Protein AF-A0A2V7CTP3-F1 (afdb_monomer)

Structure (mmCIF, N/CA/C/O backbone):
data_AF-A0A2V7CTP3-F1
#
_entry.id   AF-A0A2V7CTP3-F1
#
loop_
_atom_site.group_PDB
_atom_site.id
_atom_site.type_symbol
_atom_site.label_atom_id
_atom_site.label_alt_id
_atom_site.label_comp_id
_atom_site.label_asym_id
_atom_site.label_entity_id
_atom_site.label_seq_id
_atom_site.pdbx_PDB_ins_code
_atom_site.Cartn_x
_atom_site.Cartn_y
_atom_site.Cartn_z
_atom_site.occupancy
_atom_site.B_iso_or_equiv
_atom_site.auth_seq_id
_atom_site.auth_comp_id
_atom_site.auth_asym_id
_atom_site.auth_atom_id
_atom_site.pdbx_PDB_model_num
ATOM 1 N N . LEU A 1 1 ? 23.539 -11.992 -5.692 1.00 86.12 1 LEU A N 1
ATOM 2 C CA . LEU A 1 1 ? 23.423 -12.249 -7.146 1.00 86.12 1 LEU A CA 1
ATOM 3 C C . LEU A 1 1 ? 22.014 -12.751 -7.435 1.00 86.12 1 LEU A C 1
ATOM 5 O O . LEU A 1 1 ? 21.470 -13.408 -6.548 1.00 86.12 1 LEU A O 1
ATOM 9 N N . PRO A 1 2 ? 21.404 -12.430 -8.588 1.00 92.06 2 PRO A N 1
ATOM 10 C CA . PRO A 1 2 ? 20.135 -13.043 -8.967 1.00 92.06 2 PRO A CA 1
ATOM 11 C C . PRO A 1 2 ? 20.309 -14.543 -9.223 1.00 92.06 2 PRO A C 1
ATOM 13 O O . PRO A 1 2 ? 21.414 -15.021 -9.484 1.00 92.06 2 PRO A O 1
ATOM 16 N N . THR A 1 3 ? 19.212 -15.287 -9.143 1.00 94.12 3 THR A N 1
ATOM 17 C CA . THR A 1 3 ? 19.185 -16.697 -9.536 1.00 94.12 3 THR A CA 1
ATOM 18 C C . THR A 1 3 ? 19.186 -16.835 -11.059 1.00 94.12 3 THR A C 1
ATOM 20 O O . THR A 1 3 ? 18.777 -15.922 -11.778 1.00 94.12 3 THR A O 1
ATOM 23 N N . GLN A 1 4 ? 19.580 -18.009 -11.560 1.00 93.50 4 GLN A N 1
ATOM 24 C CA . GLN A 1 4 ? 19.515 -18.320 -12.992 1.00 93.50 4 GLN A CA 1
ATOM 25 C C . GLN A 1 4 ? 18.093 -18.130 -13.546 1.00 93.50 4 GLN A C 1
ATOM 27 O O . GLN A 1 4 ? 17.911 -17.499 -14.578 1.00 93.50 4 GLN A O 1
ATOM 32 N N . GLN A 1 5 ? 17.072 -18.550 -12.791 1.00 93.75 5 GLN A N 1
ATOM 33 C CA . GLN A 1 5 ? 15.670 -18.348 -13.162 1.00 93.75 5 GLN A CA 1
ATOM 34 C C . GLN A 1 5 ? 15.293 -16.864 -13.291 1.00 93.75 5 GLN A C 1
ATOM 36 O O . GLN A 1 5 ? 14.502 -16.513 -14.158 1.00 93.75 5 GLN A O 1
ATOM 41 N N . GLN A 1 6 ? 15.834 -15.984 -12.441 1.00 92.69 6 GLN A N 1
ATOM 42 C CA . GLN A 1 6 ? 15.580 -14.545 -12.546 1.00 92.69 6 GLN A CA 1
ATOM 43 C C . GLN A 1 6 ? 16.230 -13.960 -13.802 1.00 92.69 6 GLN A C 1
ATOM 45 O O . GLN A 1 6 ? 15.591 -13.188 -14.506 1.00 92.69 6 GLN A O 1
ATOM 50 N N . VAL A 1 7 ? 17.459 -14.372 -14.116 1.00 93.38 7 VAL A N 1
ATOM 51 C CA . VAL A 1 7 ? 18.164 -13.984 -15.347 1.00 93.38 7 V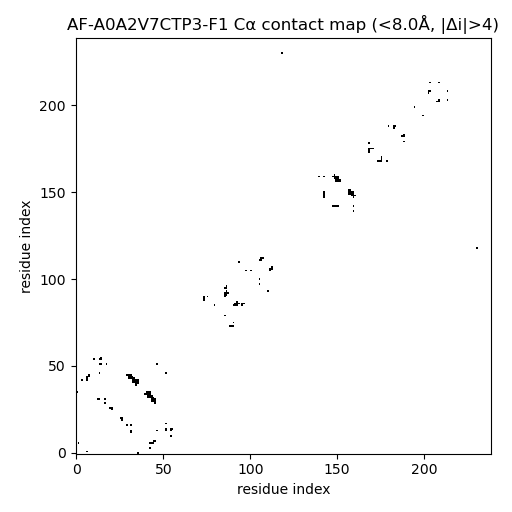AL A CA 1
ATOM 52 C C . VAL A 1 7 ? 17.439 -14.486 -16.601 1.00 93.38 7 VAL A C 1
ATOM 54 O O . VAL A 1 7 ? 17.277 -13.738 -17.566 1.00 93.38 7 VAL A O 1
ATOM 57 N N . ASP A 1 8 ? 16.928 -15.715 -16.559 1.00 91.81 8 ASP A N 1
ATOM 58 C CA . ASP A 1 8 ? 16.125 -16.327 -17.621 1.00 91.81 8 ASP A CA 1
ATOM 59 C C . ASP A 1 8 ? 14.689 -15.792 -17.680 1.00 91.81 8 ASP A C 1
ATOM 61 O O . ASP A 1 8 ? 13.977 -16.054 -18.641 1.00 91.81 8 ASP A O 1
ATOM 65 N N . ALA A 1 9 ? 14.237 -15.001 -16.711 1.00 91.38 9 ALA A N 1
ATOM 66 C CA . ALA A 1 9 ? 12.950 -14.303 -16.766 1.00 91.38 9 ALA A CA 1
ATOM 67 C C . ALA A 1 9 ? 13.105 -12.804 -17.079 1.00 91.38 9 ALA A C 1
ATOM 69 O O . ALA A 1 9 ? 12.132 -12.149 -17.452 1.00 91.38 9 ALA A O 1
ATOM 70 N N . ASP A 1 10 ? 14.313 -12.252 -16.941 1.00 93.94 10 ASP A N 1
ATOM 71 C CA . ASP A 1 10 ? 14.565 -10.826 -17.126 1.00 93.94 10 ASP A CA 1
ATOM 72 C C . ASP A 1 10 ? 14.410 -10.405 -18.596 1.00 93.94 10 ASP A C 1
ATOM 74 O O . ASP A 1 10 ? 14.897 -11.057 -19.523 1.00 93.94 10 ASP A O 1
ATOM 78 N N . ARG A 1 11 ? 13.714 -9.287 -18.813 1.00 94.25 11 ARG A N 1
ATOM 79 C CA . ARG A 1 11 ? 13.383 -8.781 -20.152 1.00 94.25 11 ARG A CA 1
ATOM 80 C C . ARG A 1 11 ? 14.503 -7.971 -20.806 1.00 94.25 11 ARG A C 1
ATOM 82 O O . ARG A 1 11 ? 14.445 -7.758 -22.012 1.00 94.25 11 ARG A O 1
ATOM 89 N N . GLN A 1 12 ? 15.479 -7.475 -20.047 1.00 95.19 12 GLN A N 1
ATOM 90 C CA . GLN A 1 12 ? 16.463 -6.500 -20.516 1.00 95.19 12 GLN A CA 1
ATOM 91 C C . GLN A 1 12 ? 17.299 -7.059 -21.668 1.00 95.19 12 GLN A C 1
ATOM 93 O O . GLN A 1 12 ? 17.247 -6.519 -22.769 1.00 95.19 12 GLN A O 1
ATOM 98 N N . LEU A 1 13 ? 18.027 -8.158 -21.449 1.00 96.31 13 LEU A N 1
ATOM 99 C CA . LEU A 1 13 ? 18.861 -8.757 -22.497 1.00 96.31 13 LEU A CA 1
ATOM 100 C C . LEU A 1 13 ? 18.040 -9.394 -23.628 1.00 96.31 13 LEU A C 1
ATOM 102 O O . LEU A 1 13 ? 18.453 -9.336 -24.784 1.00 96.31 13 LEU A O 1
ATOM 106 N N . ALA A 1 14 ? 16.840 -9.902 -23.335 1.00 95.56 14 ALA A N 1
ATOM 107 C CA . ALA A 1 14 ? 15.927 -10.398 -24.365 1.00 95.56 14 ALA A CA 1
ATOM 108 C C . ALA A 1 14 ? 15.504 -9.289 -25.351 1.00 95.56 14 ALA A C 1
ATOM 110 O O . ALA A 1 14 ? 15.431 -9.526 -26.555 1.00 95.56 14 ALA A O 1
ATOM 111 N N . LEU A 1 15 ? 15.285 -8.057 -24.871 1.00 96.50 15 LEU A N 1
ATOM 112 C CA . LEU A 1 15 ? 15.011 -6.902 -25.735 1.00 96.50 15 LEU A CA 1
ATOM 113 C C . LEU A 1 15 ? 16.192 -6.566 -26.657 1.00 96.50 15 LEU A C 1
ATOM 115 O O . LEU A 1 15 ? 15.973 -6.235 -27.824 1.00 96.50 15 LEU A O 1
ATOM 119 N N . TYR A 1 16 ? 17.430 -6.690 -26.170 1.00 95.94 16 TYR A N 1
ATOM 120 C CA . TYR A 1 16 ? 18.615 -6.525 -27.016 1.00 95.94 16 TYR A CA 1
ATOM 121 C C . TYR A 1 16 ? 18.689 -7.603 -28.099 1.00 95.94 16 TYR A C 1
ATOM 123 O O . TYR A 1 16 ? 18.926 -7.265 -29.255 1.00 95.94 16 TYR A O 1
ATOM 131 N N . GLU A 1 17 ? 18.427 -8.873 -27.771 1.00 96.38 17 GLU A N 1
ATOM 132 C CA . GLU A 1 17 ? 18.392 -9.946 -28.774 1.00 96.38 17 GLU A CA 1
ATOM 133 C C . GLU A 1 17 ? 17.335 -9.697 -29.858 1.00 96.38 17 GLU A C 1
ATOM 135 O O . GLU A 1 17 ? 17.625 -9.884 -31.041 1.00 96.38 17 GLU A O 1
ATOM 140 N N . ILE A 1 18 ? 16.142 -9.208 -29.491 1.00 95.38 18 ILE A N 1
ATOM 141 C CA . ILE A 1 18 ? 15.118 -8.795 -30.468 1.00 95.38 18 ILE A CA 1
ATOM 142 C C . ILE A 1 18 ? 15.684 -7.730 -31.419 1.00 95.38 18 ILE A C 1
ATOM 144 O O . ILE A 1 18 ? 15.514 -7.837 -32.634 1.00 95.38 18 ILE A O 1
ATOM 148 N N . GLY A 1 19 ? 16.384 -6.725 -30.884 1.00 95.50 19 GLY A N 1
ATOM 149 C CA . GLY A 1 19 ? 17.039 -5.685 -31.681 1.00 95.50 19 GLY A CA 1
ATOM 150 C C . GLY A 1 19 ? 18.138 -6.229 -32.601 1.00 95.50 19 GLY A C 1
ATOM 151 O O . GLY A 1 19 ? 18.176 -5.877 -33.778 1.00 95.50 19 GLY A O 1
ATOM 152 N N . VAL A 1 20 ? 18.989 -7.129 -32.098 1.00 95.44 20 VAL A N 1
ATOM 153 C CA . VAL A 1 20 ? 20.068 -7.773 -32.869 1.00 95.44 20 VAL A CA 1
ATOM 154 C C . VAL A 1 20 ? 19.496 -8.583 -34.027 1.00 95.44 20 VAL A C 1
ATOM 156 O O . VAL A 1 20 ? 19.925 -8.408 -35.163 1.00 95.44 20 VAL A O 1
ATOM 159 N N . ARG A 1 21 ? 18.488 -9.422 -33.776 1.00 94.50 21 ARG 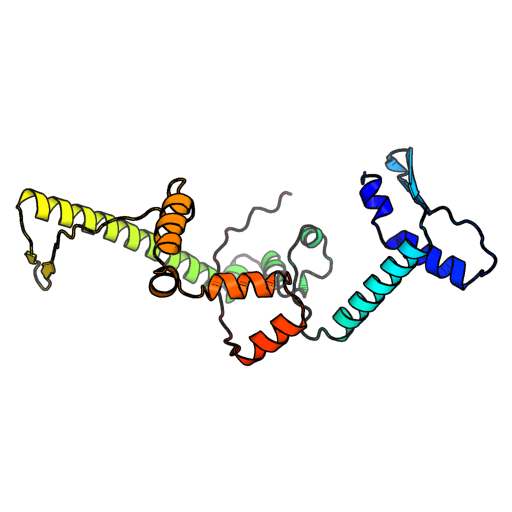A N 1
ATOM 160 C CA . ARG A 1 21 ? 17.840 -10.225 -34.825 1.00 94.50 21 ARG A CA 1
ATOM 161 C C . ARG A 1 21 ? 17.104 -9.364 -35.854 1.00 94.50 21 ARG A C 1
ATOM 163 O O . ARG A 1 21 ? 17.011 -9.755 -37.012 1.00 94.50 21 ARG A O 1
ATOM 170 N N . HIS A 1 22 ? 16.599 -8.194 -35.455 1.00 94.12 22 HIS A N 1
ATOM 171 C CA . HIS A 1 22 ? 15.997 -7.239 -36.386 1.00 94.12 22 HIS A CA 1
ATOM 172 C C . HIS A 1 22 ? 17.040 -6.555 -37.282 1.00 94.12 22 HIS A C 1
ATOM 174 O O . HIS A 1 22 ? 16.811 -6.406 -38.480 1.00 94.12 22 HIS A O 1
ATOM 180 N N . ALA A 1 23 ? 18.182 -6.155 -36.716 1.00 96.44 23 ALA A N 1
ATOM 181 C CA . ALA A 1 23 ? 19.260 -5.496 -37.451 1.00 96.44 23 ALA A CA 1
ATOM 182 C C . ALA A 1 23 ? 20.073 -6.466 -38.332 1.00 96.44 23 ALA A C 1
ATOM 184 O O . ALA A 1 23 ? 20.536 -6.075 -39.402 1.00 96.44 23 ALA A O 1
ATOM 185 N N . TRP A 1 24 ? 20.215 -7.727 -37.910 1.00 95.44 24 TRP A N 1
ATOM 186 C CA . TRP A 1 24 ? 20.942 -8.779 -38.626 1.00 95.44 24 TRP A CA 1
ATOM 187 C C . TRP A 1 24 ? 20.085 -10.050 -38.752 1.00 95.44 24 TRP A C 1
ATOM 189 O O . TRP A 1 24 ? 20.216 -10.963 -37.933 1.00 95.44 24 TRP A O 1
ATOM 199 N N . PRO A 1 25 ? 19.229 -10.147 -39.788 1.00 91.06 25 PRO A N 1
ATOM 200 C CA . PRO A 1 25 ? 18.300 -11.270 -39.964 1.00 91.06 25 PRO A CA 1
ATOM 201 C C . PRO A 1 25 ? 18.970 -12.644 -40.100 1.00 91.06 25 PRO A C 1
ATOM 203 O O . PRO A 1 25 ? 18.364 -13.659 -39.767 1.00 91.06 25 PRO A O 1
ATOM 206 N N . ASP A 1 26 ? 20.226 -12.678 -40.553 1.00 93.19 26 ASP A N 1
ATOM 207 C CA . ASP A 1 26 ? 20.993 -13.914 -40.751 1.00 93.19 26 ASP A CA 1
ATOM 208 C C . ASP A 1 26 ? 21.623 -14.463 -39.456 1.00 93.19 26 ASP A C 1
ATOM 210 O O . ASP A 1 26 ? 22.291 -15.503 -39.478 1.00 93.19 26 ASP A O 1
ATOM 214 N N . VAL A 1 27 ? 21.441 -13.784 -38.314 1.00 92.69 27 VAL A N 1
ATOM 215 C CA . VAL A 1 27 ? 21.993 -14.233 -37.031 1.00 92.69 27 VAL A CA 1
ATOM 216 C C . VAL A 1 27 ? 21.306 -15.522 -36.571 1.00 92.69 27 VAL A C 1
ATOM 218 O O . VAL A 1 27 ? 20.092 -15.593 -36.371 1.00 92.69 27 VAL A O 1
ATOM 221 N N . ARG A 1 28 ? 22.104 -16.578 -36.397 1.00 86.31 28 ARG A N 1
ATOM 222 C CA . ARG A 1 28 ? 21.596 -17.901 -36.006 1.00 86.31 28 ARG A CA 1
ATOM 223 C C . ARG A 1 28 ? 21.471 -18.023 -34.495 1.00 86.31 28 ARG A C 1
ATOM 225 O O . ARG A 1 28 ? 20.408 -18.375 -33.986 1.00 86.31 28 ARG A O 1
ATOM 232 N N . GLU A 1 29 ? 22.533 -17.665 -33.787 1.00 88.94 29 GLU A N 1
ATOM 233 C CA . GLU A 1 29 ? 22.635 -17.804 -32.339 1.00 88.94 29 GLU A CA 1
ATOM 234 C C . GLU A 1 29 ? 23.015 -16.473 -31.696 1.00 88.94 29 GLU A C 1
ATOM 236 O O . GLU A 1 29 ? 23.855 -15.736 -32.211 1.00 88.94 29 GLU A O 1
ATOM 241 N N . VAL A 1 30 ? 22.382 -16.183 -30.562 1.00 93.50 30 VAL A N 1
ATOM 242 C CA . VAL A 1 30 ? 22.685 -15.041 -29.702 1.00 93.50 30 VAL A CA 1
ATOM 243 C C . VAL A 1 30 ? 22.803 -15.583 -28.282 1.00 93.50 30 VAL A C 1
ATOM 245 O O . VAL A 1 30 ? 21.931 -16.319 -27.819 1.00 93.50 30 VAL A O 1
ATOM 248 N N . GLU A 1 31 ? 23.898 -15.256 -27.603 1.00 94.81 31 GLU A N 1
ATOM 249 C CA . GLU A 1 31 ? 24.125 -15.623 -26.206 1.00 94.81 31 GLU A CA 1
ATOM 250 C C . GLU A 1 31 ? 23.997 -14.368 -25.338 1.00 94.81 31 GLU A C 1
ATOM 252 O O . GLU A 1 31 ? 24.651 -13.356 -25.594 1.00 94.81 31 GLU A O 1
ATOM 257 N N . LEU A 1 32 ? 23.131 -14.423 -24.325 1.00 96.44 32 LEU A N 1
ATOM 258 C CA . LEU A 1 32 ? 22.908 -13.317 -23.400 1.00 96.44 32 LEU A CA 1
ATOM 259 C C . LEU A 1 32 ? 23.763 -13.537 -22.158 1.00 96.44 32 LEU A C 1
ATOM 261 O O . LEU A 1 32 ? 23.544 -14.505 -21.431 1.00 96.44 32 LEU A O 1
ATOM 265 N N . VAL A 1 33 ? 24.724 -12.651 -21.903 1.00 96.38 33 VAL A N 1
ATOM 266 C CA . VAL A 1 33 ? 25.682 -12.818 -20.803 1.00 96.38 33 VAL A CA 1
ATOM 267 C C . VAL A 1 33 ? 25.614 -11.632 -19.849 1.00 96.38 33 VAL A C 1
ATOM 269 O O . VAL A 1 33 ? 25.794 -10.481 -20.242 1.00 96.38 33 VAL A O 1
ATOM 272 N N . TRP A 1 34 ? 25.371 -11.925 -18.575 1.00 96.44 34 TRP A N 1
ATOM 273 C CA . TRP A 1 34 ? 25.474 -10.979 -17.472 1.00 96.44 34 TRP A CA 1
ATOM 274 C C . TRP A 1 34 ? 26.817 -11.169 -16.773 1.00 96.44 34 TRP A C 1
ATOM 276 O O . TRP A 1 34 ? 27.053 -12.213 -16.165 1.00 96.44 34 TRP A O 1
ATOM 286 N N . HIS A 1 35 ? 27.677 -10.153 -16.821 1.00 95.75 35 HIS A N 1
ATOM 287 C CA . HIS A 1 35 ? 28.965 -10.163 -16.125 1.00 95.75 35 HIS A CA 1
ATOM 288 C C . HIS A 1 35 ? 28.852 -9.440 -14.775 1.00 95.75 35 HIS A C 1
ATOM 290 O O . HIS A 1 35 ? 28.754 -8.212 -14.717 1.00 95.75 35 HIS A O 1
ATOM 296 N N . TYR A 1 36 ? 28.903 -10.189 -13.673 1.00 95.50 36 TYR A N 1
ATOM 297 C CA . TYR A 1 36 ? 28.950 -9.651 -12.312 1.00 95.50 36 TYR A CA 1
ATOM 298 C C . TYR A 1 36 ? 30.400 -9.506 -11.846 1.00 95.50 36 TYR A C 1
ATOM 300 O O . TYR A 1 36 ? 30.886 -10.298 -11.041 1.00 95.50 36 TYR A O 1
ATOM 308 N N . LEU A 1 37 ? 31.077 -8.464 -12.339 1.00 95.62 37 LEU A N 1
ATOM 309 C CA . LEU A 1 37 ? 32.522 -8.240 -12.160 1.00 95.62 37 LEU A CA 1
ATOM 310 C C . LEU A 1 37 ? 32.989 -8.292 -10.697 1.00 95.62 37 LEU A C 1
ATOM 312 O O . LEU A 1 37 ? 34.007 -8.902 -10.401 1.00 95.62 37 LEU A O 1
ATOM 316 N N . ALA A 1 38 ? 32.229 -7.699 -9.770 1.00 95.25 38 ALA A N 1
ATOM 317 C CA . ALA A 1 38 ? 32.575 -7.684 -8.343 1.00 95.25 38 ALA A CA 1
ATOM 318 C C . ALA A 1 38 ? 32.588 -9.082 -7.695 1.00 95.25 38 ALA A C 1
ATOM 320 O O . ALA A 1 38 ? 33.167 -9.262 -6.627 1.00 95.25 38 ALA A O 1
ATOM 321 N N . HIS A 1 39 ? 31.925 -10.051 -8.324 1.00 94.31 39 HIS A N 1
ATOM 322 C CA . HIS A 1 39 ? 31.836 -11.429 -7.858 1.00 94.31 39 HIS A CA 1
ATOM 323 C C . HIS A 1 39 ? 32.587 -12.409 -8.765 1.00 94.31 39 HIS A C 1
ATOM 325 O O . HIS A 1 39 ? 32.613 -13.588 -8.437 1.00 94.31 39 HIS A O 1
ATOM 331 N N . ASP A 1 40 ? 33.165 -11.935 -9.875 1.00 94.62 40 ASP A N 1
ATOM 332 C CA . ASP A 1 40 ? 33.789 -12.761 -10.916 1.00 94.62 40 ASP A CA 1
ATOM 333 C C . ASP A 1 40 ? 32.873 -13.904 -11.407 1.00 94.62 40 ASP A C 1
ATOM 335 O O . ASP A 1 40 ? 33.280 -15.053 -11.564 1.00 94.62 40 ASP A O 1
ATOM 339 N N . VAL A 1 41 ? 31.581 -13.595 -11.593 1.00 96.25 41 VAL A N 1
ATOM 340 C CA . VAL A 1 41 ? 30.556 -14.560 -12.029 1.00 96.25 41 VAL A CA 1
ATOM 341 C C . VAL A 1 41 ? 29.913 -14.111 -13.334 1.00 96.25 41 VAL A C 1
ATOM 343 O O . VAL A 1 41 ? 29.477 -12.966 -13.469 1.00 96.25 41 VAL A O 1
ATOM 346 N N . GLU A 1 42 ? 29.770 -15.056 -14.260 1.00 96.31 42 GLU A N 1
ATOM 347 C CA . GLU A 1 42 ? 28.948 -14.913 -15.459 1.00 96.31 42 GLU A CA 1
ATOM 348 C C . GLU A 1 42 ? 27.647 -15.698 -15.309 1.00 96.31 42 GLU A C 1
ATOM 350 O O . GLU A 1 42 ? 27.664 -16.878 -14.956 1.00 96.31 42 GLU A O 1
ATOM 355 N N . LEU A 1 43 ? 26.520 -15.061 -15.625 1.00 96.06 43 LEU A N 1
ATOM 356 C CA . LEU A 1 43 ? 25.240 -15.746 -15.794 1.00 96.06 43 LEU A CA 1
ATOM 357 C C . LEU A 1 43 ? 24.840 -15.670 -17.263 1.00 96.06 43 LEU A C 1
ATOM 359 O O . LEU A 1 43 ? 24.783 -14.587 -17.846 1.00 96.06 43 LEU A O 1
ATOM 363 N N . ARG A 1 44 ? 24.583 -16.829 -17.866 1.00 96.75 44 ARG A N 1
ATOM 364 C CA . ARG A 1 44 ? 24.292 -16.965 -19.296 1.00 96.75 44 ARG A CA 1
ATOM 365 C C . ARG A 1 44 ? 22.840 -17.359 -19.484 1.00 96.75 44 ARG A C 1
ATOM 367 O O . ARG A 1 44 ? 22.338 -18.206 -18.754 1.00 96.75 44 ARG A O 1
ATOM 374 N N . SER A 1 45 ? 22.182 -16.760 -20.464 1.00 94.38 45 SER A N 1
ATOM 375 C CA . SER A 1 45 ? 20.793 -17.031 -20.818 1.00 94.38 45 SER A CA 1
ATOM 376 C C . SER A 1 45 ? 20.665 -17.209 -22.327 1.00 94.38 45 SER A C 1
ATOM 378 O O . SER A 1 45 ? 21.397 -16.599 -23.111 1.00 94.38 45 SER A O 1
ATOM 380 N N . ARG A 1 46 ? 19.734 -18.067 -22.741 1.00 93.75 46 ARG A N 1
ATOM 381 C CA . ARG A 1 46 ? 19.379 -18.298 -24.146 1.00 93.75 46 ARG A CA 1
ATOM 382 C C . ARG A 1 46 ? 17.873 -18.196 -24.284 1.00 93.75 46 ARG A C 1
ATOM 384 O O . ARG A 1 46 ? 17.150 -18.671 -23.413 1.00 93.75 46 ARG A O 1
ATOM 391 N N . ARG A 1 47 ? 17.408 -17.593 -25.375 1.00 92.19 47 ARG A N 1
ATOM 392 C CA . ARG A 1 47 ? 15.983 -17.390 -25.635 1.00 92.19 47 ARG A CA 1
ATOM 393 C C . ARG A 1 47 ? 15.547 -18.186 -26.847 1.00 92.19 47 ARG A C 1
ATOM 395 O O . ARG A 1 47 ? 16.210 -18.180 -27.882 1.00 92.19 47 ARG A O 1
ATOM 402 N N . SER A 1 48 ? 14.420 -18.872 -26.710 1.00 92.81 48 SER A N 1
ATOM 403 C CA . SER A 1 48 ? 13.712 -19.413 -27.863 1.00 92.81 48 SER A CA 1
ATOM 404 C C . SER A 1 48 ? 12.978 -18.293 -28.605 1.00 92.81 48 SER A C 1
ATOM 406 O O . SER A 1 48 ? 12.745 -17.206 -28.071 1.00 92.81 48 SER A O 1
ATOM 408 N N . THR A 1 49 ? 12.568 -18.560 -29.844 1.00 91.06 49 THR A N 1
ATOM 409 C CA . THR A 1 49 ? 11.713 -17.640 -30.610 1.00 91.06 49 THR A CA 1
ATOM 410 C C . THR A 1 49 ? 10.408 -17.330 -29.882 1.00 91.06 49 THR A C 1
ATOM 412 O O . THR A 1 49 ? 9.935 -16.194 -29.933 1.00 91.06 49 THR A O 1
ATOM 415 N N . ASP A 1 50 ? 9.861 -18.316 -29.171 1.00 93.62 50 ASP A N 1
ATOM 416 C CA . ASP A 1 50 ? 8.621 -18.179 -28.413 1.00 93.62 50 ASP A CA 1
ATOM 417 C C . ASP A 1 50 ? 8.825 -17.289 -27.181 1.00 93.62 50 ASP A C 1
ATOM 419 O O . ASP A 1 50 ? 7.998 -16.411 -26.926 1.00 93.62 50 ASP A O 1
ATOM 423 N N . ASP A 1 51 ? 9.956 -17.418 -26.475 1.00 93.19 51 ASP A N 1
ATOM 424 C CA . ASP A 1 51 ? 10.300 -16.532 -25.352 1.00 93.19 51 ASP A CA 1
ATOM 425 C C . ASP A 1 51 ? 10.405 -15.074 -25.815 1.00 93.19 51 ASP A C 1
ATOM 427 O O . ASP A 1 51 ? 9.853 -14.167 -25.190 1.00 93.19 51 ASP A O 1
ATOM 431 N N . LEU A 1 52 ? 11.079 -14.834 -26.945 1.00 94.69 52 LEU A N 1
ATOM 432 C CA . LEU A 1 52 ? 11.215 -13.492 -27.515 1.00 94.69 52 LEU A CA 1
ATOM 433 C C . LEU A 1 52 ? 9.858 -12.926 -27.959 1.00 94.69 52 LEU A C 1
ATOM 435 O O . LEU A 1 52 ? 9.587 -11.739 -27.753 1.00 94.69 52 LEU A O 1
ATOM 439 N N . ALA A 1 53 ? 8.984 -13.761 -28.529 1.00 94.62 53 ALA A N 1
ATOM 440 C CA . ALA A 1 53 ? 7.628 -13.365 -28.896 1.00 94.62 53 ALA A CA 1
ATOM 441 C C . ALA A 1 53 ? 6.794 -12.984 -27.660 1.00 94.62 53 ALA A C 1
ATOM 443 O O . ALA A 1 53 ? 6.099 -11.964 -27.687 1.00 94.62 53 ALA A O 1
ATOM 444 N N . GLN A 1 54 ? 6.907 -13.741 -26.564 1.00 94.56 54 GLN A N 1
ATOM 445 C CA . GLN A 1 54 ? 6.244 -13.439 -25.293 1.00 94.56 54 GLN A CA 1
ATOM 446 C C . GLN A 1 54 ? 6.761 -12.140 -24.667 1.00 94.56 54 GLN A C 1
ATOM 448 O O . GLN A 1 54 ? 5.957 -11.290 -24.281 1.00 94.56 54 GLN A O 1
ATOM 453 N N . VAL A 1 55 ? 8.084 -11.938 -24.624 1.00 95.12 55 VAL A N 1
ATOM 454 C CA . VAL A 1 55 ? 8.690 -10.687 -24.136 1.00 95.12 55 VAL A CA 1
ATOM 455 C C . VAL A 1 55 ? 8.190 -9.501 -24.957 1.00 95.12 55 VAL A C 1
ATOM 457 O O . VAL A 1 55 ? 7.750 -8.501 -24.387 1.00 95.12 55 VAL A O 1
ATOM 460 N N . ARG A 1 56 ? 8.186 -9.616 -26.292 1.00 94.75 56 ARG A N 1
ATOM 461 C CA . ARG A 1 56 ? 7.680 -8.565 -27.186 1.00 94.75 56 ARG A CA 1
ATOM 462 C C . ARG A 1 56 ? 6.211 -8.251 -26.916 1.00 94.75 56 ARG A C 1
ATOM 464 O O . ARG A 1 56 ? 5.859 -7.080 -26.797 1.00 94.75 56 ARG A O 1
ATOM 471 N N . ALA A 1 57 ? 5.362 -9.273 -26.816 1.00 94.56 57 ALA A N 1
ATOM 472 C CA . ALA A 1 57 ? 3.939 -9.095 -26.538 1.00 94.56 57 ALA A CA 1
ATOM 473 C C . ALA A 1 57 ? 3.707 -8.416 -25.178 1.00 94.56 57 ALA A C 1
ATOM 475 O O . ALA A 1 57 ? 2.953 -7.447 -25.102 1.00 94.56 57 ALA A O 1
ATOM 476 N N . GLY A 1 58 ? 4.406 -8.860 -24.129 1.00 93.31 58 GLY A N 1
ATOM 477 C CA . GLY A 1 58 ? 4.309 -8.271 -22.793 1.00 93.31 58 GLY A CA 1
ATOM 478 C C . GLY A 1 58 ? 4.781 -6.816 -22.740 1.00 93.31 58 GLY A C 1
ATOM 479 O O . GLY A 1 58 ? 4.161 -5.988 -22.077 1.00 93.31 58 GLY A O 1
ATOM 480 N N . VAL A 1 59 ? 5.844 -6.473 -23.473 1.00 94.56 59 VAL A N 1
ATOM 481 C CA . VAL A 1 59 ? 6.335 -5.089 -23.565 1.00 94.56 59 VAL A CA 1
ATOM 482 C C . VAL A 1 59 ? 5.351 -4.199 -24.318 1.00 94.56 59 VAL A C 1
ATOM 484 O O . VAL A 1 59 ? 5.076 -3.100 -23.851 1.00 94.56 59 VAL A O 1
ATOM 487 N N . LEU A 1 60 ? 4.774 -4.663 -25.431 1.00 94.00 60 LEU A N 1
ATOM 488 C CA . LEU A 1 60 ? 3.753 -3.902 -26.159 1.00 94.00 60 LEU A CA 1
ATOM 489 C C . LEU A 1 60 ? 2.500 -3.664 -25.313 1.00 94.00 60 LEU A C 1
ATOM 491 O O . LEU A 1 60 ? 1.920 -2.584 -25.375 1.00 94.00 60 LEU A O 1
ATOM 495 N N . GLU A 1 61 ? 2.093 -4.641 -24.504 1.00 94.19 61 GLU A N 1
ATOM 496 C CA . GLU A 1 61 ? 0.973 -4.455 -23.584 1.00 94.19 61 GLU A CA 1
ATOM 497 C C . GLU A 1 61 ? 1.303 -3.433 -22.491 1.00 94.19 61 GLU A C 1
ATOM 499 O O . GLU A 1 61 ? 0.501 -2.543 -22.214 1.00 94.19 61 GLU A O 1
ATOM 504 N N . LEU A 1 62 ? 2.519 -3.478 -21.937 1.00 91.50 62 LEU A N 1
ATOM 505 C CA . LEU A 1 62 ? 2.978 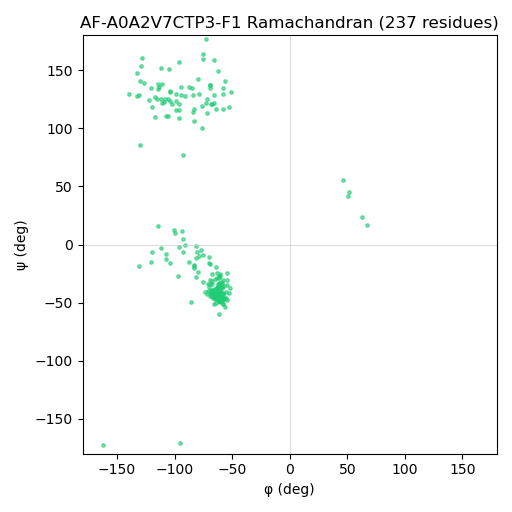-2.470 -20.983 1.00 91.50 62 LEU A CA 1
ATOM 506 C C . LEU A 1 62 ? 3.028 -1.065 -21.600 1.00 91.50 62 LEU A C 1
ATOM 508 O O . LEU A 1 62 ? 2.662 -0.104 -20.930 1.00 91.50 62 LEU A O 1
ATOM 512 N N . VAL A 1 63 ? 3.450 -0.933 -22.861 1.00 93.94 63 VAL A N 1
ATOM 513 C CA . VAL A 1 63 ? 3.444 0.354 -23.575 1.00 93.94 63 VAL A CA 1
ATOM 514 C C . VAL A 1 63 ? 2.030 0.919 -23.643 1.00 93.94 63 VAL A C 1
ATOM 516 O O . VAL A 1 63 ? 1.835 2.060 -23.241 1.00 93.94 63 VAL A O 1
ATOM 519 N N . LYS A 1 64 ? 1.031 0.118 -24.037 1.00 91.88 64 LYS A N 1
ATOM 520 C CA . LYS A 1 64 ? -0.370 0.575 -24.058 1.00 91.88 64 LYS A CA 1
ATOM 521 C C . LYS A 1 64 ? -0.841 1.039 -22.684 1.00 91.88 64 LYS A C 1
ATOM 523 O O . LYS A 1 64 ? -1.516 2.060 -22.587 1.00 91.88 64 LYS A O 1
ATOM 528 N N . VAL A 1 65 ? -0.484 0.304 -21.625 1.00 91.12 65 VAL A N 1
ATOM 529 C CA . VAL A 1 65 ? -0.804 0.704 -20.248 1.00 91.12 65 VAL A CA 1
ATOM 530 C C . VAL A 1 65 ? -0.210 2.080 -19.955 1.00 91.12 65 VAL A C 1
ATOM 532 O O . VAL A 1 65 ? -0.953 2.969 -19.555 1.00 91.12 65 VAL A O 1
ATOM 535 N N . VAL A 1 66 ? 1.085 2.276 -20.221 1.00 91.62 66 VAL A N 1
ATOM 536 C CA . VAL A 1 66 ? 1.788 3.548 -19.982 1.00 91.62 66 VAL A CA 1
ATOM 537 C C . VAL A 1 66 ? 1.206 4.695 -20.812 1.00 91.62 66 VAL A C 1
ATOM 539 O O . VAL A 1 66 ? 1.029 5.784 -20.282 1.00 91.62 66 VAL A O 1
ATOM 542 N N . GLU A 1 67 ? 0.878 4.469 -22.084 1.00 93.62 67 GLU A N 1
ATOM 543 C CA . GLU A 1 67 ? 0.276 5.486 -22.960 1.00 93.62 67 GLU A CA 1
ATOM 544 C C . GLU A 1 67 ? -1.148 5.865 -22.527 1.00 93.62 67 GLU A C 1
ATOM 546 O O . GLU A 1 67 ? -1.563 7.015 -22.676 1.00 93.62 67 GLU A O 1
ATOM 551 N N . SER A 1 68 ? -1.904 4.906 -21.984 1.00 93.12 68 SER A N 1
ATOM 552 C CA . SER A 1 68 ? -3.278 5.126 -21.519 1.00 93.12 68 SER A CA 1
ATOM 553 C C . SER A 1 68 ? -3.374 5.716 -20.110 1.00 93.12 68 SER A C 1
ATOM 555 O O . SER A 1 68 ? -4.416 6.270 -19.753 1.00 93.12 68 SER A O 1
ATOM 557 N N . ASP A 1 69 ? -2.320 5.597 -19.300 1.00 90.81 69 ASP A N 1
ATOM 558 C CA . ASP A 1 69 ? -2.324 6.079 -17.922 1.00 90.81 69 ASP A CA 1
ATOM 559 C C . ASP A 1 69 ? -2.172 7.606 -17.894 1.00 90.81 69 ASP A C 1
ATOM 561 O O . ASP A 1 69 ? -1.196 8.171 -18.379 1.00 90.81 69 ASP A O 1
ATOM 565 N N . GLN A 1 70 ? -3.173 8.284 -17.338 1.00 90.31 70 GLN A N 1
ATOM 566 C CA . GLN A 1 70 ? -3.181 9.737 -17.133 1.00 90.31 70 GLN A CA 1
ATOM 567 C C . GLN A 1 70 ? -3.002 10.105 -15.655 1.00 90.31 70 GLN A C 1
ATOM 569 O O . GLN A 1 70 ? -2.792 11.269 -15.323 1.00 90.31 70 GLN A O 1
ATOM 574 N N . GLU A 1 71 ? -3.127 9.127 -14.755 1.00 87.56 71 GLU A N 1
ATOM 575 C CA . GLU A 1 71 ? -3.097 9.341 -13.310 1.00 87.56 71 GLU A CA 1
ATOM 576 C C . GLU A 1 71 ? -1.705 9.071 -12.727 1.00 87.56 71 GLU A C 1
ATOM 578 O O . GLU A 1 71 ? -1.372 9.649 -11.693 1.00 87.56 71 GLU A O 1
ATOM 583 N N . PHE A 1 72 ? -0.907 8.204 -13.368 1.00 85.62 72 PHE A N 1
ATOM 584 C CA . PHE A 1 72 ? 0.446 7.818 -12.946 1.00 85.62 72 PHE A CA 1
ATOM 585 C C . PHE A 1 72 ? 0.509 7.503 -11.450 1.00 85.62 72 PHE A C 1
ATOM 587 O O . PHE A 1 72 ? 1.268 8.099 -10.675 1.00 85.62 72 PHE A O 1
ATOM 594 N N . ARG A 1 73 ? -0.351 6.573 -11.023 1.00 87.56 73 ARG A N 1
ATOM 595 C CA . ARG A 1 73 ? -0.518 6.250 -9.604 1.00 87.56 73 ARG A CA 1
ATOM 596 C C . ARG A 1 73 ? 0.804 5.810 -8.990 1.00 87.56 73 ARG A C 1
ATOM 598 O O . ARG A 1 73 ? 1.526 4.976 -9.532 1.00 87.56 73 ARG A O 1
ATOM 605 N N . THR A 1 74 ? 1.096 6.344 -7.811 1.00 90.81 74 THR A N 1
ATOM 606 C CA . THR A 1 74 ? 2.320 6.013 -7.090 1.00 90.81 74 THR A CA 1
ATOM 607 C C . THR A 1 74 ? 2.282 4.577 -6.573 1.00 90.81 74 THR A C 1
ATOM 609 O O . THR A 1 74 ? 1.288 4.114 -6.014 1.00 90.81 74 THR A O 1
ATOM 612 N N . ALA A 1 75 ? 3.406 3.878 -6.718 1.00 88.69 75 ALA A N 1
ATOM 613 C CA . ALA A 1 75 ? 3.639 2.574 -6.112 1.00 88.69 75 ALA A CA 1
ATOM 614 C C . ALA A 1 75 ? 4.806 2.693 -5.126 1.00 88.69 75 ALA A C 1
ATOM 616 O O . ALA A 1 75 ? 5.952 2.898 -5.525 1.00 88.69 75 ALA A O 1
ATOM 617 N N . VAL A 1 76 ? 4.510 2.603 -3.827 1.00 89.69 76 VAL A N 1
ATOM 618 C CA . VAL A 1 76 ? 5.538 2.637 -2.778 1.00 89.69 76 VAL A CA 1
ATOM 619 C C . VAL A 1 76 ? 6.209 1.267 -2.691 1.00 89.69 76 VAL A C 1
ATOM 621 O O . VAL A 1 76 ? 5.529 0.247 -2.598 1.00 89.69 76 VAL A O 1
ATOM 624 N N . GLY A 1 77 ? 7.540 1.239 -2.710 1.00 89.69 77 GLY A N 1
ATOM 625 C CA . GLY A 1 77 ? 8.325 0.008 -2.653 1.00 89.69 77 GLY A CA 1
ATOM 626 C C . GLY A 1 77 ? 9.776 0.258 -2.250 1.00 89.69 77 GLY A C 1
ATOM 627 O O . GLY A 1 77 ? 10.158 1.373 -1.902 1.00 89.69 77 GLY A O 1
ATOM 628 N N . THR A 1 78 ? 10.602 -0.785 -2.327 1.00 88.62 78 THR A N 1
ATOM 629 C CA . THR A 1 78 ? 12.009 -0.764 -1.880 1.00 88.62 78 THR A CA 1
ATOM 630 C C . THR A 1 78 ? 12.857 0.290 -2.594 1.00 88.62 78 THR A C 1
ATOM 632 O O . THR A 1 78 ? 13.706 0.926 -1.981 1.00 88.62 78 THR A O 1
ATOM 635 N N . HIS A 1 79 ? 12.574 0.547 -3.872 1.00 89.06 79 HIS A N 1
ATOM 636 C CA . HIS A 1 79 ? 13.291 1.536 -4.679 1.00 89.06 79 HIS A CA 1
ATOM 637 C C . HIS A 1 79 ? 13.012 2.991 -4.278 1.00 89.06 79 HIS A C 1
ATOM 639 O O . HIS A 1 79 ? 13.690 3.897 -4.760 1.00 89.06 79 HIS A O 1
ATOM 645 N N . CYS A 1 80 ? 12.019 3.251 -3.420 1.00 91.38 80 CYS A N 1
ATOM 646 C CA . CYS A 1 80 ? 11.712 4.615 -3.003 1.00 91.38 80 CYS A CA 1
ATOM 647 C C . CYS A 1 80 ? 12.885 5.275 -2.268 1.00 91.38 80 CYS A C 1
ATOM 649 O O . CYS A 1 80 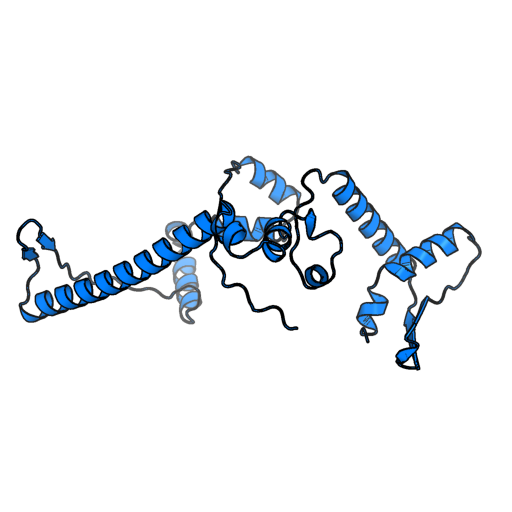? 13.071 6.474 -2.447 1.00 91.38 80 CYS A O 1
ATOM 651 N N . GLY A 1 81 ? 13.695 4.518 -1.513 1.00 86.88 81 GLY A N 1
ATOM 652 C CA . GLY A 1 81 ? 14.798 5.060 -0.706 1.00 86.88 81 GLY A CA 1
ATOM 653 C C . GLY A 1 81 ? 15.852 5.829 -1.512 1.00 86.88 81 GLY A C 1
ATOM 654 O O . GLY A 1 81 ? 16.373 6.832 -1.036 1.00 86.88 81 GLY A O 1
ATOM 655 N N . TRP A 1 82 ? 16.096 5.423 -2.759 1.00 90.88 82 TRP A N 1
ATOM 656 C CA . TRP A 1 82 ? 17.054 6.058 -3.674 1.00 90.88 82 TRP A CA 1
ATOM 657 C C . TRP A 1 82 ? 16.385 6.706 -4.894 1.00 90.88 82 TRP A C 1
ATOM 659 O O . TRP A 1 82 ? 17.043 6.992 -5.893 1.00 90.88 82 TRP A O 1
ATOM 669 N N . CYS A 1 83 ? 15.068 6.920 -4.855 1.00 92.44 83 CYS A N 1
ATOM 670 C CA . CYS A 1 83 ? 14.356 7.528 -5.972 1.00 92.44 83 CYS A CA 1
ATOM 671 C C . CYS A 1 83 ? 14.682 9.035 -6.068 1.00 92.44 83 CYS A C 1
ATOM 673 O O . CYS A 1 83 ? 14.374 9.781 -5.134 1.00 92.44 83 CYS A O 1
ATOM 675 N N . PRO A 1 84 ? 15.225 9.532 -7.199 1.00 93.00 84 PRO A N 1
ATOM 676 C CA . PRO A 1 84 ? 15.562 10.952 -7.347 1.00 93.00 84 PRO A CA 1
ATOM 677 C C . PRO A 1 84 ? 14.324 11.860 -7.444 1.00 93.00 84 PRO A C 1
ATOM 679 O O . PRO A 1 84 ? 14.416 13.063 -7.229 1.00 93.00 84 PRO A O 1
ATOM 682 N N . TYR A 1 85 ? 13.145 11.294 -7.718 1.00 93.00 85 TYR A N 1
ATOM 683 C CA . TYR A 1 85 ? 11.894 12.038 -7.895 1.00 93.00 85 TYR A CA 1
ATOM 684 C C . TYR A 1 85 ? 11.053 12.158 -6.612 1.00 93.00 85 TYR A C 1
ATOM 686 O O . TYR A 1 85 ? 9.899 12.583 -6.678 1.00 93.00 85 TYR A O 1
ATOM 694 N N . ARG A 1 86 ? 11.589 11.808 -5.428 1.00 92.88 86 ARG A N 1
ATOM 695 C CA . ARG A 1 86 ? 10.836 11.882 -4.155 1.00 92.88 86 ARG A CA 1
ATOM 696 C C . ARG A 1 86 ? 10.247 13.273 -3.884 1.00 92.88 86 ARG A C 1
ATOM 698 O O . ARG A 1 86 ? 9.141 13.350 -3.365 1.00 92.88 86 ARG A O 1
ATOM 705 N N . ALA A 1 87 ? 10.937 14.344 -4.284 1.00 92.44 87 ALA A N 1
ATOM 706 C CA . ALA A 1 87 ? 10.492 15.723 -4.066 1.00 92.44 87 ALA A CA 1
ATOM 707 C C . ALA A 1 87 ? 9.177 16.079 -4.790 1.00 92.44 87 ALA A C 1
ATOM 709 O O . ALA A 1 87 ? 8.421 16.910 -4.299 1.00 92.44 87 ALA A O 1
ATOM 710 N N . ILE A 1 88 ? 8.881 15.438 -5.926 1.00 92.94 88 ILE A N 1
ATOM 711 C CA . ILE A 1 88 ? 7.643 15.664 -6.698 1.00 92.94 88 ILE A CA 1
ATOM 712 C C . ILE A 1 88 ? 6.649 14.502 -6.586 1.00 92.94 88 ILE A C 1
ATOM 714 O O . ILE A 1 88 ? 5.522 14.598 -7.062 1.00 92.94 88 ILE A O 1
ATOM 718 N N . CYS A 1 89 ? 7.053 13.391 -5.972 1.00 92.69 89 CYS A N 1
ATOM 719 C CA . CYS A 1 89 ? 6.225 12.201 -5.845 1.00 92.69 89 CYS A CA 1
ATOM 720 C C . CYS A 1 89 ? 5.085 12.441 -4.840 1.00 92.69 89 CYS A C 1
ATOM 722 O O . CYS A 1 89 ? 5.380 12.717 -3.679 1.00 92.69 89 CYS A O 1
ATOM 724 N N . PRO A 1 90 ? 3.803 12.236 -5.205 1.00 93.12 90 PRO A N 1
ATOM 725 C CA . PRO A 1 90 ? 2.671 12.412 -4.287 1.00 93.12 90 PRO A CA 1
ATOM 726 C C . PRO A 1 90 ? 2.762 11.616 -2.976 1.00 93.12 90 PRO A C 1
ATOM 728 O O . PRO A 1 90 ? 2.156 11.998 -1.982 1.00 93.12 90 PRO A O 1
ATOM 731 N N . ALA A 1 91 ? 3.511 10.507 -2.963 1.00 92.69 91 ALA A N 1
ATOM 732 C CA . ALA A 1 91 ? 3.709 9.687 -1.768 1.00 92.69 91 ALA A CA 1
ATOM 733 C C . ALA A 1 91 ? 4.822 10.199 -0.832 1.00 92.69 91 ALA A C 1
ATOM 735 O O . ALA A 1 91 ? 4.874 9.776 0.319 1.00 92.69 91 ALA A O 1
ATOM 736 N N . TRP A 1 92 ? 5.721 11.066 -1.312 1.00 93.19 92 TRP A N 1
ATOM 737 C CA . TRP A 1 92 ? 6.945 11.452 -0.592 1.00 93.19 92 TRP A CA 1
ATOM 738 C C . TRP A 1 92 ? 7.191 12.960 -0.517 1.00 93.19 92 TRP A C 1
ATOM 740 O O . TRP A 1 92 ? 7.961 13.386 0.338 1.00 93.19 92 TRP A O 1
ATOM 750 N N . SER A 1 93 ? 6.565 13.767 -1.372 1.00 93.31 93 SER A N 1
ATOM 751 C CA . SER A 1 93 ? 6.889 15.186 -1.545 1.00 93.31 93 SER A CA 1
ATOM 752 C C . SER A 1 93 ? 6.762 15.993 -0.254 1.00 93.31 93 SER A C 1
ATOM 754 O O . SER A 1 93 ? 7.661 16.766 0.064 1.00 93.31 93 SER A O 1
ATOM 756 N N . HIS A 1 94 ? 5.704 15.769 0.535 1.00 94.62 94 HIS A N 1
ATOM 757 C CA . HIS A 1 94 ? 5.531 16.423 1.840 1.00 94.62 94 HIS A CA 1
ATOM 758 C C . HIS A 1 94 ? 6.586 15.981 2.863 1.00 94.62 94 HIS A C 1
ATOM 760 O O . HIS A 1 94 ? 7.141 16.827 3.559 1.00 94.62 94 HIS A O 1
ATOM 766 N N . LEU A 1 95 ? 6.936 14.690 2.900 1.00 92.50 95 LEU A N 1
ATOM 767 C CA . LEU A 1 95 ? 7.998 14.177 3.776 1.00 92.50 95 LEU A CA 1
ATOM 768 C C . LEU A 1 95 ? 9.345 14.833 3.439 1.00 92.50 95 LEU A C 1
ATOM 770 O O . LEU A 1 95 ? 10.009 15.365 4.317 1.00 92.50 95 LEU A O 1
ATOM 774 N N . VAL A 1 96 ? 9.706 14.887 2.154 1.00 91.50 96 VAL A N 1
ATOM 775 C CA . VAL A 1 96 ? 10.950 15.536 1.703 1.00 91.50 96 VAL A CA 1
ATOM 776 C C . VAL A 1 96 ? 10.949 17.035 2.005 1.00 91.50 96 VAL A C 1
ATOM 778 O O . VAL A 1 96 ? 11.958 17.574 2.453 1.00 91.50 96 VAL A O 1
ATOM 781 N N . ALA A 1 97 ? 9.829 17.722 1.763 1.00 91.12 97 ALA A N 1
ATOM 782 C CA . ALA A 1 97 ? 9.727 19.157 2.004 1.00 91.12 97 ALA A CA 1
ATOM 783 C C . ALA A 1 97 ? 9.873 19.499 3.493 1.00 91.12 97 ALA A C 1
ATOM 785 O O . ALA A 1 97 ? 10.501 20.500 3.832 1.00 91.12 97 ALA A O 1
ATOM 786 N N . THR A 1 98 ? 9.321 18.664 4.375 1.00 91.50 98 THR A N 1
ATOM 787 C CA . THR A 1 98 ? 9.339 18.890 5.824 1.00 91.50 98 THR A CA 1
ATOM 788 C C . THR A 1 98 ? 10.646 18.465 6.497 1.00 91.50 98 THR A C 1
ATOM 790 O O . THR A 1 98 ? 11.031 19.100 7.476 1.00 91.50 98 THR A O 1
ATOM 793 N N . GLU A 1 99 ? 11.380 17.484 5.952 1.00 88.50 99 GLU A N 1
ATOM 794 C CA . GLU A 1 99 ? 12.710 17.058 6.437 1.00 88.50 99 GLU A CA 1
ATOM 795 C C . GLU A 1 99 ? 13.722 18.220 6.521 1.00 88.50 99 GLU A C 1
ATOM 797 O O . GLU A 1 99 ? 14.613 18.211 7.370 1.00 88.50 99 GLU A O 1
ATOM 802 N N . GLN A 1 100 ? 13.590 19.228 5.654 1.00 82.12 100 GLN A N 1
ATOM 803 C CA . GLN A 1 100 ? 14.524 20.357 5.557 1.00 82.12 100 GLN A CA 1
ATOM 804 C C . GLN A 1 100 ? 14.077 21.599 6.346 1.00 82.12 100 GLN A C 1
ATOM 806 O O . GLN A 1 100 ? 14.785 22.608 6.362 1.00 82.12 100 GLN A O 1
ATOM 811 N N . LEU A 1 101 ? 12.905 21.563 6.990 1.00 89.81 101 LEU A N 1
ATOM 812 C CA . LEU A 1 101 ? 12.376 22.712 7.722 1.00 89.81 101 LEU A CA 1
ATOM 813 C C . LEU A 1 101 ? 13.030 22.858 9.098 1.00 89.81 101 LEU A C 1
ATOM 815 O O . LEU A 1 101 ? 13.257 21.892 9.824 1.00 89.81 101 LEU A O 1
ATOM 819 N N . ALA A 1 102 ? 13.264 24.107 9.505 1.00 91.81 102 ALA A N 1
ATOM 820 C CA . ALA A 1 102 ? 13.618 24.408 10.888 1.00 91.81 102 ALA A CA 1
ATOM 821 C C . ALA A 1 102 ? 12.469 23.997 11.837 1.00 91.81 102 ALA A C 1
ATOM 823 O O . ALA A 1 102 ? 11.306 24.132 11.450 1.00 91.81 102 ALA A O 1
ATOM 824 N N . PRO A 1 103 ? 12.745 23.596 13.097 1.00 90.50 103 PRO A N 1
ATOM 825 C CA . PRO A 1 103 ? 11.722 23.070 14.011 1.00 90.50 103 PRO A CA 1
ATOM 826 C C . PRO A 1 103 ? 10.483 23.960 14.179 1.00 90.50 103 PRO A C 1
ATOM 828 O O . PRO A 1 103 ? 9.364 23.463 14.244 1.00 90.50 103 PRO A O 1
ATOM 831 N N . GLN A 1 104 ? 10.671 25.283 14.196 1.00 89.31 104 GLN A N 1
ATOM 832 C CA . GLN A 1 104 ? 9.573 26.253 14.284 1.00 89.31 104 GLN A CA 1
ATOM 833 C C . GLN A 1 104 ? 8.670 26.201 13.044 1.00 89.31 104 GLN A C 1
ATOM 835 O O . GLN A 1 104 ? 7.455 26.108 13.163 1.00 89.31 104 GLN A O 1
ATOM 840 N N . ARG A 1 105 ? 9.271 26.184 11.848 1.00 89.44 105 ARG A N 1
ATOM 841 C CA . ARG A 1 105 ? 8.547 26.102 10.571 1.00 89.44 105 ARG A CA 1
ATOM 842 C C . ARG A 1 105 ? 7.881 24.746 10.368 1.00 89.44 105 ARG A C 1
ATOM 844 O O . ARG A 1 105 ? 6.805 24.691 9.792 1.00 89.44 105 ARG A O 1
ATOM 851 N N . PHE A 1 106 ? 8.500 23.675 10.859 1.00 92.56 106 PHE A N 1
ATOM 852 C CA . PHE A 1 106 ? 7.911 22.339 10.856 1.00 92.56 106 PHE A CA 1
ATOM 853 C C . PHE A 1 106 ? 6.629 22.290 11.700 1.00 92.56 106 PHE A C 1
ATOM 855 O O . PHE A 1 106 ? 5.612 21.787 11.239 1.00 92.56 106 PHE A O 1
ATOM 862 N N . ALA A 1 107 ? 6.644 22.868 12.906 1.00 89.81 107 ALA A N 1
ATOM 863 C CA . ALA A 1 107 ? 5.462 22.927 13.772 1.00 89.81 107 ALA A CA 1
ATOM 864 C C . ALA A 1 107 ? 4.335 23.825 13.213 1.00 89.81 107 ALA A C 1
ATOM 866 O O . ALA A 1 107 ? 3.159 23.639 13.533 1.00 89.81 107 ALA A O 1
ATOM 867 N N . GLU A 1 108 ? 4.683 24.806 12.378 1.00 92.94 108 GLU A N 1
ATOM 868 C CA . GLU A 1 108 ? 3.735 25.675 11.670 1.00 92.94 108 GLU A CA 1
ATOM 869 C C . GLU A 1 108 ? 3.151 25.036 10.395 1.00 92.94 108 GLU A C 1
ATOM 871 O O . GLU A 1 108 ? 2.183 25.566 9.848 1.00 92.94 108 GLU A O 1
ATOM 876 N N . ASP A 1 109 ? 3.700 23.915 9.911 1.00 95.56 109 ASP A N 1
ATOM 877 C CA . ASP A 1 109 ? 3.221 23.259 8.692 1.00 95.56 109 ASP A CA 1
ATOM 878 C C . ASP A 1 109 ? 1.794 22.715 8.871 1.00 95.56 109 ASP A C 1
ATOM 880 O O . ASP A 1 109 ? 1.486 21.971 9.806 1.00 95.56 109 ASP A O 1
ATOM 884 N N . ALA A 1 110 ? 0.906 23.060 7.935 1.00 94.06 110 ALA A N 1
ATOM 885 C CA . ALA A 1 110 ? -0.501 22.672 8.003 1.00 94.06 110 ALA A CA 1
ATOM 886 C C . ALA A 1 110 ? -0.693 21.146 7.955 1.00 94.06 110 ALA A C 1
ATOM 888 O O . ALA A 1 110 ? -1.588 20.615 8.614 1.00 94.06 110 ALA A O 1
ATOM 889 N N . GLY A 1 111 ? 0.142 20.431 7.194 1.00 92.75 111 GLY A N 1
ATOM 890 C CA . GLY A 1 111 ? 0.107 18.973 7.118 1.00 92.75 111 GLY A CA 1
ATOM 891 C C . GLY A 1 111 ? 0.504 18.331 8.444 1.00 92.75 111 GLY A C 1
ATOM 892 O O . GLY A 1 111 ? -0.211 17.454 8.932 1.00 92.75 111 GLY A O 1
ATOM 893 N N . VAL A 1 112 ? 1.583 18.819 9.062 1.00 93.75 112 VAL A N 1
ATOM 894 C CA . VAL A 1 112 ? 2.044 18.376 10.389 1.00 93.75 112 VAL A CA 1
ATOM 895 C C . VAL A 1 112 ? 0.948 18.577 11.438 1.00 93.75 112 VAL A C 1
ATOM 897 O O . VAL A 1 112 ? 0.549 17.617 12.095 1.00 93.75 112 VAL A O 1
ATOM 900 N N . GLN A 1 113 ? 0.360 19.774 11.526 1.00 95.50 113 GLN A N 1
ATOM 901 C CA . GLN A 1 113 ? -0.702 20.068 12.498 1.00 95.50 113 GLN A CA 1
ATOM 902 C C . GLN A 1 113 ? -1.945 19.183 12.322 1.00 95.50 113 GLN A C 1
ATOM 904 O O . GLN A 1 113 ? -2.560 18.759 13.306 1.00 95.50 113 GLN A O 1
ATOM 909 N N . LEU A 1 114 ? -2.332 18.887 11.076 1.00 95.56 114 LEU A N 1
ATOM 910 C CA . LEU A 1 114 ? -3.457 17.996 10.787 1.00 95.56 114 LEU A CA 1
ATOM 911 C C . LEU A 1 114 ? -3.169 16.559 11.229 1.00 95.56 114 LEU A C 1
ATOM 913 O O . LEU A 1 114 ? -4.040 15.926 11.833 1.00 95.56 114 LEU A O 1
ATOM 917 N N . VAL A 1 115 ? -1.965 16.052 10.948 1.00 94.56 115 VAL A N 1
ATOM 918 C CA . VAL A 1 115 ? -1.546 14.706 11.358 1.00 94.56 115 VAL A CA 1
ATOM 919 C C . VAL A 1 115 ? -1.475 14.607 12.878 1.00 94.56 115 VAL A C 1
ATOM 921 O O . VAL A 1 115 ? -2.041 13.666 13.434 1.00 94.56 115 VAL A O 1
ATOM 924 N N . ASP A 1 116 ? -0.878 15.587 13.555 1.00 94.31 116 ASP A N 1
ATOM 925 C CA . ASP A 1 116 ? -0.746 15.605 15.015 1.00 94.31 116 ASP A CA 1
ATOM 926 C C . ASP A 1 116 ? -2.108 15.670 15.706 1.00 94.31 116 ASP A C 1
ATOM 928 O O . ASP A 1 116 ? -2.399 14.879 16.609 1.00 94.31 116 ASP A O 1
ATOM 932 N N . ARG A 1 117 ? -3.002 16.546 15.230 1.00 95.75 117 ARG A N 1
ATOM 933 C CA . ARG A 1 117 ? -4.381 16.612 15.725 1.00 95.75 117 ARG A CA 1
ATOM 934 C C . ARG A 1 117 ? -5.104 15.282 15.523 1.00 95.75 117 ARG A C 1
ATOM 936 O O . ARG A 1 117 ? -5.776 14.806 16.438 1.00 95.75 117 ARG A O 1
ATOM 943 N N . TYR A 1 118 ? -4.987 14.679 14.340 1.00 94.69 118 TYR A N 1
ATOM 944 C CA . TYR A 1 118 ? -5.624 13.396 14.044 1.00 94.69 118 TYR A CA 1
ATOM 945 C C . TYR A 1 118 ? -5.063 12.266 14.916 1.00 94.69 118 TYR A C 1
ATOM 947 O O . TYR A 1 118 ? -5.830 11.461 15.448 1.00 94.69 118 TYR A O 1
ATOM 955 N N . ALA A 1 119 ? -3.745 12.226 15.117 1.00 94.19 119 ALA A N 1
ATOM 956 C CA . ALA A 1 119 ? -3.081 11.261 15.983 1.00 94.19 119 ALA A CA 1
ATOM 957 C C . ALA A 1 119 ? -3.526 11.410 17.445 1.00 94.19 119 ALA A C 1
ATOM 959 O O . ALA A 1 119 ? -3.867 10.408 18.077 1.00 94.19 119 ALA A O 1
ATOM 960 N N . GLY A 1 120 ? -3.605 12.645 17.952 1.00 95.06 120 GLY A N 1
ATOM 961 C CA . GLY A 1 120 ? -4.099 12.950 19.295 1.00 95.06 120 GLY A CA 1
ATOM 962 C C . GLY A 1 120 ? -5.546 12.504 19.501 1.00 95.06 120 GLY A C 1
ATOM 963 O O . GLY A 1 120 ? -5.835 11.759 20.435 1.00 95.06 120 GLY A O 1
ATOM 964 N N . LEU A 1 121 ? -6.448 12.857 18.579 1.00 95.94 121 LEU A N 1
ATOM 965 C CA . LEU A 1 121 ? -7.847 12.411 18.629 1.00 95.94 121 LEU A CA 1
ATOM 966 C C . LEU A 1 121 ? -7.977 10.885 18.544 1.00 95.94 121 LEU A C 1
ATOM 968 O O . LEU A 1 121 ? -8.843 10.301 19.190 1.00 95.94 121 LEU A O 1
ATOM 972 N N . LYS A 1 122 ? -7.115 10.213 17.770 1.00 94.31 122 LYS A N 1
ATOM 973 C CA . LYS A 1 122 ? -7.135 8.750 17.677 1.00 94.31 122 LYS A CA 1
ATOM 974 C C . LYS A 1 122 ? -6.635 8.079 18.956 1.00 94.31 122 LYS A C 1
A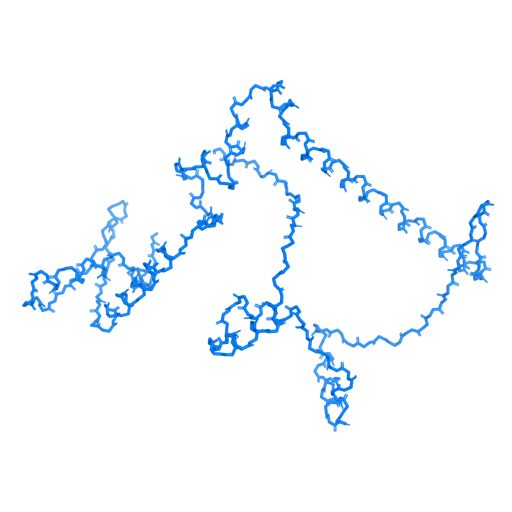TOM 976 O O . LYS A 1 122 ? -7.124 7.004 19.299 1.00 94.31 122 LYS A O 1
ATOM 981 N N . ALA A 1 123 ? -5.675 8.689 19.646 1.00 94.06 123 ALA A N 1
ATOM 982 C CA . ALA A 1 123 ? -5.226 8.235 20.957 1.00 94.06 123 ALA A CA 1
ATOM 983 C C . ALA A 1 123 ? -6.325 8.426 22.013 1.00 94.06 123 ALA A C 1
ATOM 985 O O . ALA A 1 123 ? -6.611 7.491 22.757 1.00 94.06 123 ALA A O 1
ATOM 986 N N . GLU A 1 124 ? -6.991 9.583 22.003 1.00 95.94 124 GLU A N 1
ATOM 987 C CA . GLU A 1 124 ? -8.138 9.873 22.866 1.00 95.94 124 GLU A CA 1
ATOM 988 C C . GLU A 1 124 ? -9.272 8.868 22.652 1.00 95.94 124 GLU A C 1
ATOM 990 O O . GLU A 1 124 ? -9.760 8.279 23.610 1.00 95.94 124 GLU A O 1
ATOM 995 N N . GLN A 1 125 ? -9.625 8.591 21.392 1.00 95.19 125 GLN A N 1
ATOM 996 C CA . GLN A 1 125 ? -10.627 7.583 21.051 1.00 95.19 125 GLN A CA 1
ATOM 997 C C . GLN A 1 125 ? -10.283 6.223 21.662 1.00 95.19 125 GLN A C 1
ATOM 999 O O . GLN A 1 125 ? -11.130 5.613 22.296 1.00 95.19 125 GLN A O 1
ATOM 1004 N N . ARG A 1 126 ? -9.034 5.759 21.525 1.00 94.06 126 ARG A N 1
ATOM 1005 C CA . ARG A 1 126 ? -8.614 4.474 22.108 1.00 94.06 126 ARG A CA 1
ATOM 1006 C C . ARG A 1 126 ? -8.717 4.460 23.631 1.00 94.06 126 ARG A C 1
ATOM 1008 O O . ARG A 1 126 ? -9.036 3.417 24.192 1.00 94.06 126 ARG A O 1
ATOM 1015 N N . ARG A 1 127 ? -8.414 5.583 24.290 1.00 96.25 127 ARG A N 1
ATOM 1016 C CA . ARG A 1 127 ? -8.551 5.708 25.743 1.00 96.25 127 ARG A CA 1
ATOM 1017 C C . ARG A 1 127 ? -10.019 5.625 26.153 1.00 96.25 127 ARG A C 1
ATOM 1019 O O . ARG A 1 127 ? -10.348 4.799 26.994 1.00 96.25 127 ARG A O 1
ATOM 1026 N N . ILE A 1 128 ? -10.881 6.419 25.520 1.00 96.62 128 ILE A N 1
ATOM 1027 C CA . ILE A 1 128 ? -12.326 6.421 25.780 1.00 96.62 128 ILE A CA 1
ATOM 1028 C C . ILE A 1 128 ? -12.924 5.038 25.512 1.00 96.62 128 ILE A C 1
ATOM 1030 O O . ILE A 1 128 ? -13.679 4.543 26.338 1.00 96.62 128 ILE A O 1
ATOM 1034 N N . ASP A 1 129 ? -12.558 4.386 24.407 1.00 94.94 129 ASP A N 1
ATOM 1035 C CA . ASP A 1 129 ? -13.032 3.036 24.084 1.00 94.94 129 ASP A CA 1
ATOM 1036 C C . ASP A 1 129 ? -12.633 2.037 25.190 1.00 94.94 129 ASP A C 1
ATOM 1038 O O . ASP A 1 129 ? -13.455 1.239 25.629 1.00 94.94 129 ASP A O 1
ATOM 1042 N N . ALA A 1 130 ? -11.400 2.107 25.707 1.00 94.94 130 ALA A N 1
ATOM 1043 C CA . ALA A 1 130 ? -10.952 1.245 26.804 1.00 94.94 130 ALA A CA 1
ATOM 1044 C C . ALA A 1 130 ? -11.666 1.539 28.140 1.00 94.94 130 ALA A C 1
ATOM 1046 O O . ALA A 1 130 ? -11.997 0.615 28.891 1.00 94.94 130 ALA A O 1
ATOM 1047 N N . GLU A 1 131 ? -11.916 2.814 28.442 1.00 96.44 131 GLU A N 1
ATOM 1048 C CA . GLU A 1 131 ? -12.691 3.231 29.616 1.00 96.44 131 GLU A CA 1
ATOM 1049 C C . GLU A 1 131 ? -14.149 2.761 29.517 1.00 96.44 131 GLU A C 1
ATOM 1051 O O . GLU A 1 131 ? -14.694 2.242 30.492 1.00 96.44 131 GL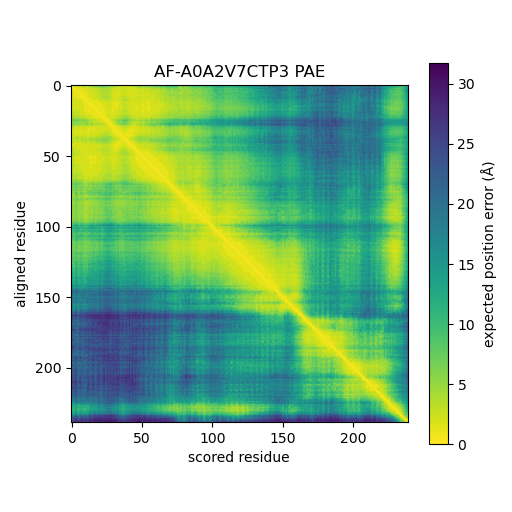U A O 1
ATOM 1056 N N . LEU A 1 132 ? -14.761 2.865 28.333 1.00 94.62 132 LEU A N 1
ATOM 1057 C CA . LEU A 1 132 ? -16.113 2.377 28.066 1.00 94.62 132 LEU A CA 1
ATOM 1058 C C . LEU A 1 132 ? -16.217 0.861 28.226 1.00 94.62 132 LEU A C 1
ATOM 1060 O O . LEU A 1 132 ? -17.167 0.398 28.849 1.00 94.62 132 LEU A O 1
ATOM 1064 N N . GLU A 1 133 ? -15.248 0.090 27.726 1.00 93.75 133 GLU A N 1
ATOM 1065 C CA . GLU A 1 133 ? -15.222 -1.368 27.917 1.00 93.75 133 GLU A CA 1
ATOM 1066 C C . GLU A 1 133 ? -15.099 -1.750 29.398 1.00 93.75 133 GLU A C 1
ATOM 1068 O O . GLU A 1 133 ? -15.780 -2.663 29.869 1.00 93.75 133 GLU A O 1
ATOM 1073 N N . THR A 1 134 ? -14.283 -1.016 30.159 1.00 94.81 134 THR A N 1
ATOM 1074 C CA . THR A 1 134 ? -14.151 -1.227 31.609 1.00 94.81 134 THR A CA 1
ATOM 1075 C C . THR A 1 134 ? -15.470 -0.930 32.324 1.00 94.81 134 THR A C 1
ATOM 1077 O O . THR A 1 134 ? -15.980 -1.777 33.057 1.00 94.81 134 THR A O 1
ATOM 1080 N N . ALA A 1 135 ? -16.074 0.232 32.053 1.00 93.38 135 ALA A N 1
ATOM 1081 C CA . ALA A 1 135 ? -17.354 0.628 32.636 1.00 93.38 135 ALA A CA 1
ATOM 1082 C C . ALA A 1 135 ? -18.491 -0.330 32.247 1.00 93.38 135 ALA A C 1
ATOM 1084 O O . ALA A 1 135 ? -19.328 -0.674 33.081 1.00 93.38 135 ALA A O 1
ATOM 1085 N N . HIS A 1 136 ? -18.508 -0.799 30.998 1.00 91.81 136 HIS A N 1
ATOM 1086 C CA . HIS A 1 136 ? -19.438 -1.819 30.532 1.00 91.81 136 HIS A CA 1
ATOM 1087 C C . HIS A 1 136 ? -19.260 -3.127 31.316 1.00 91.81 136 HIS A C 1
ATOM 1089 O O . HIS A 1 136 ? -20.239 -3.669 31.827 1.00 91.81 136 HIS A O 1
ATOM 1095 N N . GLY A 1 137 ? -18.024 -3.609 31.473 1.00 90.62 137 GLY A N 1
ATOM 1096 C CA . GLY A 1 137 ? -17.728 -4.814 32.250 1.00 90.62 137 GLY A CA 1
ATOM 1097 C C . GLY A 1 137 ? -18.128 -4.698 33.724 1.00 90.62 137 GLY A C 1
ATOM 1098 O O . GLY A 1 137 ? -18.673 -5.647 34.290 1.00 90.62 137 GLY A O 1
ATOM 1099 N N . ASP A 1 138 ? -17.910 -3.538 34.341 1.00 92.12 138 ASP A N 1
ATOM 1100 C CA . ASP A 1 138 ? -18.322 -3.278 35.722 1.00 92.12 138 ASP A CA 1
ATOM 1101 C C . ASP A 1 138 ? -19.850 -3.224 35.869 1.00 92.12 138 ASP A C 1
ATOM 1103 O O . ASP A 1 138 ? -20.388 -3.785 36.824 1.00 92.12 138 ASP A O 1
ATOM 1107 N N . LEU A 1 139 ? -20.561 -2.632 34.901 1.00 90.44 139 LEU A N 1
ATOM 1108 C CA . LEU A 1 139 ? -22.028 -2.629 34.862 1.00 90.44 139 LEU A CA 1
ATOM 1109 C C . LEU A 1 139 ? -22.609 -4.035 34.707 1.00 90.44 139 LEU A C 1
ATOM 1111 O O . LEU A 1 139 ? -23.569 -4.365 35.400 1.00 90.44 139 LEU A O 1
ATOM 1115 N N . VAL A 1 140 ? -22.034 -4.861 33.827 1.00 88.81 140 VAL A N 1
ATOM 1116 C CA . VAL A 1 140 ? -22.450 -6.262 33.662 1.00 88.81 140 VAL A CA 1
ATOM 1117 C C . VAL A 1 140 ? -22.235 -7.029 34.964 1.00 88.81 140 VAL A C 1
ATOM 1119 O O . VAL A 1 140 ? -23.162 -7.673 35.443 1.00 88.81 140 VAL A O 1
ATOM 1122 N N . ARG A 1 141 ? -21.060 -6.895 35.592 1.00 90.44 141 ARG A N 1
ATOM 1123 C CA . ARG A 1 141 ? -20.749 -7.573 36.860 1.00 90.44 141 ARG A CA 1
ATOM 1124 C C . ARG A 1 141 ? -21.705 -7.162 37.980 1.00 90.44 141 ARG A C 1
ATOM 1126 O O . ARG A 1 141 ? -22.185 -8.020 38.712 1.00 90.44 141 ARG A O 1
ATOM 1133 N N . PHE A 1 142 ? -21.990 -5.866 38.099 1.00 90.50 142 PHE A N 1
ATOM 1134 C CA . PHE A 1 142 ? -22.950 -5.343 39.071 1.00 90.50 142 PHE A CA 1
ATOM 1135 C C . PHE A 1 142 ? -24.364 -5.882 38.813 1.00 90.50 142 PHE A C 1
ATOM 1137 O O . PHE A 1 142 ? -25.025 -6.358 39.733 1.00 90.50 142 PHE A O 1
ATOM 1144 N N . ALA A 1 143 ? -24.814 -5.854 37.556 1.00 89.00 143 ALA A N 1
ATOM 1145 C CA . ALA A 1 143 ? -26.124 -6.364 37.172 1.00 89.00 143 ALA A CA 1
ATOM 1146 C C . ALA A 1 143 ? -26.264 -7.873 37.431 1.00 89.00 143 ALA A C 1
ATOM 1148 O O . ALA A 1 143 ? -27.309 -8.306 37.904 1.00 89.00 143 ALA A O 1
ATOM 1149 N N . GLU A 1 144 ? -25.221 -8.669 37.189 1.00 87.50 144 GLU A N 1
ATOM 1150 C CA . GLU A 1 144 ? -25.222 -10.112 37.461 1.00 87.50 144 GLU A CA 1
ATOM 1151 C C . GLU A 1 144 ? -25.240 -10.424 38.963 1.00 87.50 144 GLU A C 1
ATOM 1153 O O . GLU A 1 144 ? -26.018 -11.272 39.400 1.00 87.50 144 GLU A O 1
ATOM 1158 N N . GLN A 1 145 ? -24.426 -9.724 39.763 1.00 90.12 145 GLN A N 1
ATOM 1159 C CA . GLN A 1 145 ? -24.376 -9.904 41.221 1.00 90.12 145 GLN A CA 1
ATOM 1160 C C . GLN A 1 145 ? -25.727 -9.625 41.882 1.00 90.12 145 GLN A C 1
ATOM 1162 O O . GLN A 1 145 ? -26.173 -10.392 42.733 1.00 90.12 145 GLN A O 1
ATOM 1167 N N . GLU A 1 146 ? -26.391 -8.555 41.455 1.00 88.56 146 GLU A N 1
ATOM 1168 C CA . GLU A 1 146 ? -27.682 -8.129 41.997 1.00 88.56 146 GLU A CA 1
ATOM 1169 C C . GLU A 1 146 ? -28.875 -8.747 41.239 1.00 88.56 146 GLU A C 1
ATOM 1171 O O . GLU A 1 146 ? -30.030 -8.492 41.580 1.00 88.56 146 GLU A O 1
ATOM 1176 N N . SER A 1 147 ? -28.618 -9.564 40.206 1.00 84.50 147 SER A N 1
ATOM 1177 C CA . SER A 1 147 ? -29.638 -10.156 39.323 1.00 84.50 147 SER A CA 1
ATOM 1178 C C . SER A 1 147 ? -30.617 -9.117 38.740 1.00 84.50 147 SER A C 1
ATOM 1180 O O . SER A 1 147 ? -31.835 -9.306 38.742 1.00 84.50 147 SER A O 1
ATOM 1182 N N . LEU A 1 148 ? -30.084 -7.993 38.251 1.00 85.38 148 LEU A N 1
ATOM 1183 C CA . LEU A 1 148 ? -30.838 -6.845 37.744 1.00 85.38 148 LEU A CA 1
ATOM 1184 C C . LEU A 1 148 ? -30.840 -6.790 36.214 1.00 85.38 148 LEU A C 1
ATOM 1186 O O . LEU A 1 148 ? -29.798 -6.768 35.570 1.00 85.38 148 LEU A O 1
ATOM 1190 N N . GLU A 1 149 ? -32.019 -6.614 35.622 1.00 84.44 149 GLU A N 1
ATOM 1191 C CA . GLU A 1 149 ? -32.152 -6.375 34.175 1.00 84.44 149 GLU A CA 1
ATOM 1192 C C . GLU A 1 149 ? -32.059 -4.888 33.799 1.00 84.44 149 GLU A C 1
ATOM 1194 O O . GLU A 1 149 ? -31.907 -4.532 32.627 1.00 84.44 149 GLU A O 1
ATOM 1199 N N . ARG A 1 150 ? -32.191 -3.980 34.776 1.00 86.88 150 ARG A N 1
ATOM 1200 C CA . ARG A 1 150 ? -32.136 -2.529 34.560 1.00 86.88 150 ARG A CA 1
ATOM 1201 C C . ARG A 1 150 ? -31.364 -1.842 35.674 1.00 86.88 150 ARG A C 1
ATOM 1203 O O . ARG A 1 150 ? -31.705 -1.994 36.843 1.00 86.88 150 ARG A O 1
ATOM 1210 N N . VAL A 1 151 ? -30.398 -1.012 35.297 1.00 88.56 151 VAL A N 1
ATOM 1211 C CA . VAL A 1 151 ? -29.587 -0.216 36.226 1.00 88.56 151 VAL A CA 1
ATOM 1212 C C . VAL A 1 151 ? -29.798 1.261 35.913 1.00 88.56 151 VAL A C 1
ATOM 1214 O O . VAL A 1 151 ? -29.539 1.719 34.799 1.00 88.56 151 VAL A O 1
ATOM 1217 N N . ARG A 1 152 ? -30.328 2.014 36.881 1.00 92.50 152 ARG A N 1
ATOM 1218 C CA . ARG A 1 152 ? -30.622 3.446 36.743 1.00 92.50 152 ARG A CA 1
ATOM 1219 C C . ARG A 1 152 ? -29.456 4.285 37.267 1.00 92.50 152 ARG A C 1
ATOM 1221 O O . ARG A 1 152 ? -29.055 4.126 38.413 1.00 92.50 152 ARG A O 1
ATOM 1228 N N . GLY A 1 153 ? -28.991 5.224 36.451 1.00 89.56 153 GLY A N 1
ATOM 1229 C CA . GLY A 1 153 ? -28.177 6.362 36.874 1.00 89.56 153 GLY A CA 1
ATOM 1230 C C . GLY A 1 153 ? -29.028 7.613 37.125 1.00 89.56 153 GLY A C 1
ATOM 1231 O O . GLY A 1 153 ? -30.259 7.571 3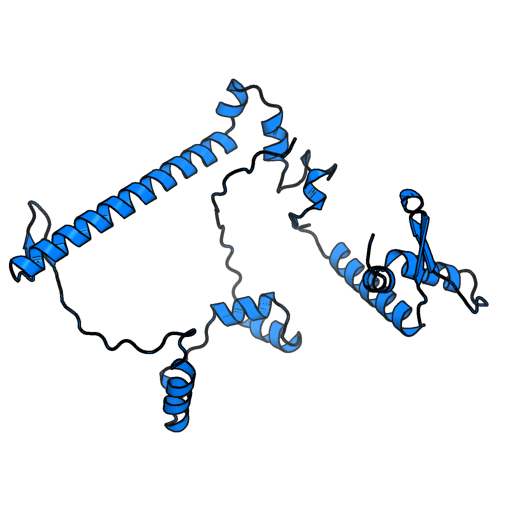7.106 1.00 89.56 153 GLY A O 1
ATOM 1232 N N . THR A 1 154 ? -28.374 8.756 37.329 1.00 89.50 154 THR A N 1
ATOM 1233 C CA . THR A 1 154 ? -29.055 10.034 37.607 1.00 89.50 154 THR A CA 1
ATOM 1234 C C . THR A 1 154 ? -30.021 10.432 36.486 1.00 89.50 154 THR A C 1
ATOM 1236 O O . THR A 1 154 ? -31.176 10.759 36.755 1.00 89.50 154 THR A O 1
ATOM 1239 N N . GLU A 1 155 ? -29.571 10.326 35.232 1.00 90.94 155 GLU A N 1
ATOM 1240 C CA . GLU A 1 155 ? -30.323 10.765 34.042 1.00 90.94 155 GLU A CA 1
ATOM 1241 C C . GLU A 1 155 ? -30.603 9.642 33.029 1.00 90.94 155 GLU A C 1
ATOM 1243 O O . GLU A 1 155 ? -31.464 9.787 32.166 1.00 90.94 155 GLU A O 1
ATOM 1248 N N . HIS A 1 156 ? -29.909 8.506 33.133 1.00 91.19 156 HIS A N 1
ATOM 1249 C CA . HIS A 1 156 ? -29.936 7.434 32.133 1.00 91.19 156 HIS A CA 1
ATOM 1250 C C . HIS A 1 156 ? -30.248 6.078 32.775 1.00 91.19 156 HIS A C 1
ATOM 1252 O O . HIS A 1 156 ? -30.081 5.896 33.981 1.00 91.19 156 HIS A O 1
ATOM 1258 N N . VAL A 1 157 ? -30.696 5.108 31.975 1.00 88.94 157 VAL A N 1
ATOM 1259 C CA . VAL A 1 157 ? -30.948 3.729 32.424 1.00 88.94 157 VAL A CA 1
ATOM 1260 C C . VAL A 1 157 ? -30.317 2.759 31.435 1.00 88.94 157 VAL A C 1
ATOM 1262 O O . VAL A 1 157 ? -30.596 2.832 30.240 1.00 88.94 157 VAL A O 1
ATOM 1265 N N . VAL A 1 158 ? -29.512 1.828 31.941 1.00 88.88 158 VAL A N 1
ATOM 1266 C CA . VAL A 1 158 ? -28.926 0.727 31.169 1.00 88.88 158 VAL A CA 1
ATOM 1267 C C . VAL A 1 158 ? -29.825 -0.499 31.304 1.00 88.88 158 VAL A C 1
ATOM 1269 O O . VAL A 1 158 ? -30.298 -0.803 32.398 1.00 88.88 158 VAL A O 1
ATOM 1272 N N . MET A 1 159 ? -30.084 -1.187 30.191 1.00 85.19 159 MET A N 1
ATOM 1273 C CA . MET A 1 159 ? -30.791 -2.472 30.174 1.00 85.19 159 MET A CA 1
ATOM 1274 C C . MET A 1 159 ? -29.791 -3.594 29.910 1.00 85.19 159 MET A C 1
ATOM 1276 O O . MET A 1 159 ? -29.103 -3.564 28.891 1.00 85.19 159 MET A O 1
ATOM 1280 N N . VAL A 1 160 ? -29.748 -4.587 30.793 1.00 83.12 160 VAL A N 1
ATOM 1281 C CA . VAL A 1 160 ? -28.898 -5.772 30.669 1.00 83.12 160 VAL A CA 1
ATOM 1282 C C . VAL A 1 160 ? -29.796 -6.941 30.286 1.00 83.12 160 VAL A C 1
ATOM 1284 O O . VAL A 1 160 ? -30.650 -7.365 31.059 1.00 83.12 160 VAL A O 1
ATOM 1287 N N . LYS A 1 161 ? -29.657 -7.421 29.047 1.00 77.81 161 LYS A N 1
ATOM 1288 C CA . LYS A 1 161 ? -30.402 -8.575 28.533 1.00 77.81 161 LYS A CA 1
ATOM 1289 C C . LYS A 1 161 ? -29.448 -9.737 28.325 1.00 77.81 161 LYS A C 1
ATOM 1291 O O . LYS A 1 161 ? -28.534 -9.640 27.511 1.00 77.81 161 LYS A O 1
ATOM 1296 N N . HIS A 1 162 ? -29.720 -10.853 28.985 1.00 70.00 162 HIS A N 1
ATOM 1297 C CA . HIS A 1 162 ? -29.035 -12.107 28.705 1.00 70.00 162 HIS A CA 1
ATOM 1298 C C . HIS A 1 162 ? -29.716 -12.781 27.512 1.00 70.00 162 HIS A C 1
ATOM 1300 O O . HIS A 1 162 ? -30.831 -13.289 27.620 1.00 70.00 162 HIS A O 1
ATOM 1306 N N . THR A 1 163 ? -29.070 -12.757 26.348 1.00 70.12 163 THR A N 1
ATOM 1307 C CA . THR A 1 163 ? -29.527 -13.488 25.164 1.00 70.12 163 THR A CA 1
ATOM 1308 C C . THR A 1 163 ? -28.690 -14.747 24.983 1.00 70.12 163 THR A C 1
ATOM 1310 O O . THR A 1 163 ? -27.473 -14.691 24.816 1.00 70.12 163 THR A O 1
ATOM 1313 N N . SER A 1 164 ? -29.339 -15.910 24.992 1.00 65.25 164 SER A N 1
ATOM 1314 C CA . SER A 1 164 ? -28.724 -17.146 24.518 1.00 65.25 164 SER A CA 1
ATOM 1315 C C . SER A 1 164 ? -28.889 -17.213 22.999 1.00 65.25 164 SER A C 1
ATOM 1317 O O . SER A 1 164 ? -29.997 -17.277 22.471 1.00 65.25 164 SER A O 1
ATOM 1319 N N . ALA A 1 165 ? -27.773 -17.149 22.277 1.00 71.31 165 ALA A N 1
ATOM 1320 C CA . ALA A 1 165 ? -27.748 -17.303 20.828 1.00 71.31 165 ALA A CA 1
ATOM 1321 C C . ALA A 1 165 ? -26.978 -18.572 20.460 1.00 71.31 165 ALA A C 1
ATOM 1323 O O . ALA A 1 165 ? -25.920 -18.859 21.024 1.00 71.31 165 ALA A O 1
ATOM 1324 N N . LEU A 1 166 ? -27.498 -19.324 19.491 1.00 76.38 166 LEU A N 1
ATOM 1325 C CA . LEU A 1 166 ? -26.774 -20.442 18.898 1.00 76.38 166 LEU A CA 1
ATOM 1326 C C . LEU A 1 166 ? -25.597 -19.892 18.088 1.00 76.38 166 LEU A C 1
ATOM 1328 O O . LEU A 1 166 ? -25.782 -19.104 17.159 1.00 76.38 166 LEU A O 1
ATOM 1332 N N . ARG A 1 167 ? -24.378 -20.307 18.441 1.00 78.50 167 ARG A N 1
ATOM 1333 C CA . ARG A 1 167 ? -23.164 -19.967 17.697 1.00 78.50 167 ARG A CA 1
ATOM 1334 C C . ARG A 1 167 ? -22.828 -21.106 16.741 1.00 78.50 167 ARG A C 1
ATOM 1336 O O . ARG A 1 167 ? -22.600 -22.229 17.177 1.00 78.50 167 ARG A O 1
ATOM 1343 N N . PHE A 1 168 ? -22.767 -20.799 15.450 1.00 84.44 168 PHE A N 1
ATOM 1344 C CA . PHE A 1 168 ? -22.347 -21.742 14.415 1.00 84.44 168 PHE A CA 1
ATOM 1345 C C . PHE A 1 168 ? -20.851 -21.582 14.078 1.00 84.44 168 PHE A C 1
ATOM 1347 O O . PHE A 1 168 ? -20.297 -20.499 14.296 1.00 84.44 168 PHE A O 1
ATOM 1354 N N . PRO A 1 169 ? -20.203 -22.624 13.522 1.00 84.75 169 PRO A N 1
ATOM 1355 C CA . PRO A 1 169 ? -18.814 -22.584 13.068 1.00 84.75 169 PRO A CA 1
ATOM 1356 C C . PRO A 1 169 ? -18.497 -21.408 12.131 1.00 84.75 169 PRO A C 1
ATOM 1358 O O . PRO A 1 169 ? -19.197 -21.139 11.142 1.00 84.75 169 PRO A O 1
ATOM 1361 N N . SER A 1 170 ? -17.404 -20.708 12.439 1.00 85.06 170 SER A N 1
ATOM 1362 C CA . SER A 1 170 ? -16.900 -19.590 11.632 1.00 85.06 170 SER A CA 1
ATOM 1363 C C . SER A 1 170 ? -16.260 -20.072 10.321 1.00 85.06 170 SER A C 1
ATOM 1365 O O . SER A 1 170 ? -16.173 -21.268 10.069 1.00 85.06 170 SER A O 1
ATOM 1367 N N . LYS A 1 171 ? -15.821 -19.155 9.453 1.00 75.81 171 LYS A N 1
ATOM 1368 C CA . LYS A 1 171 ? -15.192 -19.516 8.170 1.00 75.81 171 LYS A CA 1
ATOM 1369 C C . LYS A 1 171 ? -13.914 -20.354 8.337 1.00 75.81 171 LYS A C 1
ATOM 1371 O O . LYS A 1 171 ? -13.644 -21.195 7.488 1.00 75.81 171 LYS A O 1
ATOM 1376 N N . ASP A 1 172 ? -13.168 -20.114 9.411 1.00 77.25 172 ASP A N 1
ATOM 1377 C CA . ASP A 1 172 ? -11.862 -20.733 9.668 1.00 77.25 172 ASP A CA 1
ATOM 1378 C C . ASP A 1 172 ? -11.959 -21.921 10.645 1.00 77.25 172 ASP A C 1
ATOM 1380 O O . ASP A 1 172 ? -10.952 -22.427 11.126 1.00 77.25 172 ASP A O 1
ATOM 1384 N N . ASP A 1 173 ? -13.181 -22.349 10.963 1.00 84.00 173 ASP A N 1
ATOM 1385 C CA . ASP A 1 173 ? -13.457 -23.437 11.894 1.00 84.00 173 ASP A CA 1
ATOM 1386 C C . ASP A 1 173 ? -13.444 -24.792 11.167 1.00 84.00 173 ASP A C 1
ATOM 1388 O O . ASP A 1 173 ? -14.042 -24.940 10.098 1.00 84.00 173 ASP A O 1
ATOM 1392 N N . GLU A 1 174 ? -12.805 -25.805 11.750 1.00 84.88 174 GLU A N 1
ATOM 1393 C CA . GLU A 1 174 ? -12.730 -27.157 11.180 1.00 84.88 174 GLU A CA 1
ATOM 1394 C C . GLU A 1 174 ? -14.112 -27.805 11.003 1.00 84.88 174 GLU A C 1
ATOM 1396 O O . GLU A 1 174 ? -14.304 -28.622 10.102 1.00 84.88 174 GLU A O 1
ATOM 1401 N N . ALA A 1 175 ? -15.105 -27.414 11.810 1.00 85.94 175 ALA A N 1
ATOM 1402 C CA . ALA A 1 175 ? -16.474 -27.917 11.703 1.00 85.94 175 ALA A CA 1
ATOM 1403 C C . ALA A 1 175 ? -17.283 -27.253 10.570 1.00 85.94 175 ALA A C 1
ATOM 1405 O O . ALA A 1 175 ? -18.381 -27.711 10.229 1.00 85.94 175 ALA A O 1
ATOM 1406 N N . ARG A 1 176 ? -16.763 -26.184 9.952 1.00 87.38 176 ARG A N 1
ATOM 1407 C CA . ARG A 1 176 ? -17.457 -25.418 8.909 1.00 87.38 176 ARG A CA 1
ATOM 1408 C C . ARG A 1 176 ? -17.831 -26.247 7.677 1.00 87.38 176 ARG A C 1
ATOM 1410 O O . ARG A 1 176 ? -18.994 -26.172 7.277 1.00 87.38 176 ARG A O 1
ATOM 1417 N N . PRO A 1 177 ? -16.941 -27.069 7.084 1.00 87.06 177 PRO A N 1
ATOM 1418 C CA . PRO A 1 177 ? -17.287 -27.852 5.899 1.00 87.06 177 PRO A CA 1
ATOM 1419 C C . PRO A 1 177 ? -18.408 -28.863 6.164 1.00 87.06 177 PRO A C 1
ATOM 1421 O O . PRO A 1 177 ? -19.242 -29.101 5.291 1.00 87.06 177 PRO A O 1
ATOM 1424 N N . ALA A 1 178 ? -18.464 -29.432 7.375 1.00 87.94 178 ALA A N 1
ATOM 1425 C CA . ALA A 1 178 ? -19.517 -30.365 7.766 1.00 87.94 178 ALA A CA 1
ATOM 1426 C C . ALA A 1 178 ? -20.889 -29.675 7.840 1.00 87.94 178 ALA A C 1
ATOM 1428 O O . ALA A 1 178 ? -21.871 -30.230 7.348 1.00 87.94 178 ALA A O 1
ATOM 1429 N N . LEU A 1 179 ? -20.946 -28.450 8.380 1.00 88.25 179 LEU A N 1
ATOM 1430 C CA . LEU A 1 179 ? -22.161 -27.633 8.390 1.00 88.25 179 LEU A CA 1
ATOM 1431 C C . LEU A 1 179 ? -22.601 -27.252 6.971 1.00 88.25 179 LEU A C 1
ATOM 1433 O O . LEU A 1 179 ? -23.773 -27.397 6.634 1.00 88.25 179 LEU A O 1
ATOM 1437 N N . GLU A 1 180 ? -21.678 -26.786 6.126 1.00 88.69 180 GLU A N 1
ATOM 1438 C CA . GLU A 1 180 ? -22.019 -26.405 4.750 1.00 88.69 180 GLU A CA 1
ATOM 1439 C C . GLU A 1 180 ? -22.552 -27.592 3.950 1.00 88.69 180 GLU A C 1
ATOM 1441 O O . GLU A 1 180 ? -23.540 -27.447 3.231 1.00 88.69 180 GLU A O 1
ATOM 1446 N N . ARG A 1 181 ? -21.935 -28.770 4.103 1.00 88.06 181 ARG A N 1
ATOM 1447 C CA . ARG A 1 181 ? -22.427 -30.007 3.492 1.00 88.06 181 ARG A CA 1
ATOM 1448 C C . ARG A 1 181 ? -23.821 -30.352 4.004 1.00 88.06 181 ARG A C 1
ATOM 1450 O O . ARG A 1 181 ? -24.711 -30.556 3.196 1.00 88.06 181 ARG A O 1
ATOM 1457 N N . PHE A 1 182 ? -24.033 -30.318 5.319 1.00 90.12 182 PHE A N 1
ATOM 1458 C CA . PHE A 1 182 ? -25.340 -30.594 5.916 1.00 90.12 182 PHE A CA 1
ATOM 1459 C C . PHE A 1 182 ? -26.442 -29.692 5.340 1.00 90.12 182 PHE A C 1
ATOM 1461 O O . PHE A 1 182 ? -27.502 -30.181 4.962 1.00 90.12 182 PHE A O 1
ATOM 1468 N N . VAL A 1 183 ? -26.192 -28.387 5.212 1.00 89.12 183 VAL A N 1
ATOM 1469 C CA . VAL A 1 183 ? -27.176 -27.440 4.662 1.00 89.12 183 VAL A CA 1
ATOM 1470 C C . VAL A 1 183 ? -27.406 -27.656 3.158 1.00 89.12 183 VAL A C 1
ATOM 1472 O O . VAL A 1 183 ? -28.550 -27.590 2.700 1.00 89.12 183 VAL A O 1
ATOM 1475 N N . LYS A 1 184 ? -26.343 -27.937 2.390 1.00 89.88 184 LYS A N 1
ATOM 1476 C CA . LYS A 1 184 ? -26.425 -28.236 0.948 1.00 89.88 184 LYS A CA 1
ATOM 1477 C C . LYS A 1 184 ? -27.188 -29.530 0.673 1.00 89.88 184 LY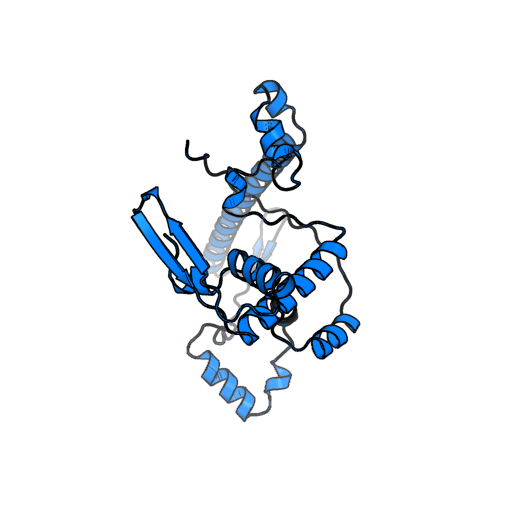S A C 1
ATOM 1479 O O . LYS A 1 184 ? -28.052 -29.529 -0.197 1.00 89.88 184 LYS A O 1
ATOM 1484 N N . ASP A 1 185 ? -26.934 -30.583 1.448 1.00 91.50 185 ASP A N 1
ATOM 1485 C CA . ASP A 1 185 ? -27.613 -31.881 1.333 1.00 91.50 185 ASP A CA 1
ATOM 1486 C C . ASP A 1 185 ? -29.128 -31.756 1.572 1.00 91.50 185 ASP A C 1
ATOM 1488 O O . ASP A 1 185 ? -29.916 -32.501 0.996 1.00 91.50 185 ASP A O 1
ATOM 1492 N N . HIS A 1 186 ? -29.550 -30.774 2.377 1.00 91.31 186 HIS A N 1
ATOM 1493 C CA . HIS A 1 186 ? -30.962 -30.474 2.636 1.00 91.31 186 HIS A CA 1
ATOM 1494 C C . HIS A 1 186 ? -31.552 -29.414 1.692 1.00 91.31 186 HIS A C 1
ATOM 1496 O O . HIS A 1 186 ? -32.699 -29.007 1.875 1.00 91.31 186 HIS A O 1
ATOM 1502 N N . GLY A 1 187 ? -30.794 -28.944 0.696 1.00 85.75 187 GLY A N 1
ATOM 1503 C CA . GLY A 1 187 ? -31.273 -28.003 -0.320 1.00 85.75 187 GLY A CA 1
ATOM 1504 C C . GLY A 1 187 ? -31.620 -26.605 0.203 1.00 85.75 187 GLY A C 1
ATOM 1505 O O . GLY A 1 187 ? -32.308 -25.860 -0.483 1.00 85.75 187 GLY A O 1
ATOM 1506 N N . ARG A 1 188 ? -31.164 -26.231 1.407 1.00 87.56 188 ARG A N 1
ATOM 1507 C CA . ARG A 1 188 ? -31.453 -24.924 2.036 1.00 87.56 188 ARG A CA 1
ATOM 1508 C C . ARG A 1 188 ? -30.299 -23.929 1.910 1.00 87.56 188 ARG A C 1
ATOM 1510 O O . ARG A 1 188 ? -30.281 -22.909 2.588 1.00 87.56 188 ARG A O 1
ATOM 1517 N N . TRP A 1 189 ? -29.310 -24.227 1.069 1.00 86.69 189 TRP A N 1
ATOM 1518 C CA . TRP A 1 189 ? -28.116 -23.393 0.926 1.00 86.69 189 TRP A CA 1
ATOM 1519 C C . TRP A 1 189 ? -28.450 -21.980 0.448 1.00 86.69 189 TRP A C 1
ATOM 1521 O O . TRP A 1 189 ? -27.955 -21.019 1.027 1.00 86.69 189 TRP A O 1
ATOM 1531 N N . ASP A 1 190 ? -29.342 -21.848 -0.531 1.00 84.88 190 ASP A N 1
ATOM 1532 C CA . ASP A 1 190 ? -29.708 -20.549 -1.107 1.00 84.88 190 ASP A CA 1
ATOM 1533 C C . ASP A 1 190 ? -30.510 -19.659 -0.136 1.00 84.88 190 ASP A C 1
ATOM 1535 O O . ASP A 1 190 ? -30.572 -18.449 -0.325 1.00 84.88 190 ASP A O 1
ATOM 1539 N N . GLU A 1 191 ? -31.081 -20.226 0.936 1.00 85.19 191 GLU A N 1
ATOM 1540 C CA . GLU A 1 191 ? -31.780 -19.465 1.987 1.00 85.19 191 GLU A CA 1
ATOM 1541 C C . GLU A 1 191 ? -30.820 -18.811 2.986 1.00 85.19 191 GLU A C 1
ATOM 1543 O O . GLU A 1 191 ? -31.181 -17.841 3.647 1.00 85.19 191 GLU A O 1
ATOM 1548 N N . VAL A 1 192 ? -29.605 -19.350 3.120 1.00 84.69 192 VAL A N 1
ATOM 1549 C CA . VAL A 1 192 ? -28.614 -18.901 4.114 1.00 84.69 192 VAL A CA 1
ATOM 1550 C C . VAL A 1 192 ? -27.312 -18.401 3.485 1.00 84.69 192 VAL A C 1
ATOM 1552 O O . VAL A 1 192 ? -26.426 -17.920 4.195 1.00 84.69 192 VAL A O 1
ATOM 1555 N N . SER A 1 193 ? -27.164 -18.539 2.166 1.00 84.75 193 SER A N 1
ATOM 1556 C CA . SER A 1 193 ? -25.978 -18.142 1.415 1.00 84.75 193 SER A CA 1
ATOM 1557 C C . SER A 1 193 ? -26.259 -16.897 0.585 1.00 84.75 193 SER A C 1
ATOM 1559 O O . SER A 1 193 ? -26.970 -16.936 -0.413 1.00 84.75 193 SER A O 1
ATOM 1561 N N . GLU A 1 194 ? -25.651 -15.783 0.984 1.00 84.25 194 GLU A N 1
ATOM 1562 C CA . GLU A 1 194 ? -25.723 -14.521 0.252 1.00 84.25 194 GLU A CA 1
ATOM 1563 C C . GLU A 1 194 ? -24.414 -14.220 -0.492 1.00 84.25 194 GLU A C 1
ATOM 1565 O O . GLU A 1 194 ? -23.310 -14.581 -0.062 1.00 84.25 194 GLU A O 1
ATOM 1570 N N . LEU A 1 195 ? -24.523 -13.496 -1.611 1.00 81.81 195 LEU A N 1
ATOM 1571 C CA . LEU A 1 195 ? -23.372 -13.030 -2.380 1.00 81.81 195 LEU A CA 1
ATOM 1572 C C . LEU A 1 195 ? -22.531 -12.045 -1.557 1.00 81.81 195 LEU A C 1
ATOM 1574 O O . LEU A 1 195 ? -22.938 -10.919 -1.267 1.00 81.81 195 LEU A O 1
ATOM 1578 N N . SER A 1 196 ? -21.287 -12.421 -1.262 1.00 83.12 196 SER A N 1
ATOM 1579 C CA . SER A 1 196 ? -20.346 -11.508 -0.616 1.00 83.12 196 SER A CA 1
ATOM 1580 C C . SER A 1 196 ? -19.800 -10.481 -1.611 1.00 83.12 196 SER A C 1
ATOM 1582 O O . SER A 1 196 ? -18.838 -10.749 -2.332 1.00 83.12 196 SER A O 1
ATOM 1584 N N . LEU A 1 197 ? -20.345 -9.261 -1.587 1.00 83.19 197 LEU A N 1
ATOM 1585 C CA . LEU A 1 197 ? -19.837 -8.140 -2.392 1.00 83.19 197 LEU A CA 1
ATOM 1586 C C . LEU A 1 197 ? -18.361 -7.818 -2.096 1.00 83.19 197 LEU A C 1
ATOM 1588 O O . LEU A 1 197 ? -17.623 -7.414 -2.989 1.00 83.19 197 LEU A O 1
ATOM 1592 N N . ARG A 1 198 ? -17.898 -8.049 -0.857 1.00 80.06 198 ARG A N 1
ATOM 1593 C CA . ARG A 1 198 ? -16.479 -7.890 -0.483 1.00 80.06 198 ARG A CA 1
ATOM 1594 C C . ARG A 1 198 ? -15.587 -8.929 -1.158 1.00 80.06 198 ARG A C 1
ATOM 1596 O O . ARG A 1 198 ? -14.510 -8.580 -1.634 1.00 80.06 198 ARG A O 1
ATOM 1603 N N . ALA A 1 199 ? -16.012 -10.194 -1.174 1.00 80.19 199 ALA A N 1
ATOM 1604 C CA . ALA A 1 199 ? -15.267 -11.245 -1.859 1.00 80.19 199 ALA A CA 1
ATOM 1605 C C . ALA A 1 199 ? -15.261 -10.997 -3.371 1.00 80.19 199 ALA A C 1
ATOM 1607 O O . ALA A 1 199 ? -14.194 -11.046 -3.973 1.00 80.19 199 ALA A O 1
ATOM 1608 N N . LEU A 1 200 ? -16.414 -10.632 -3.944 1.00 82.44 200 LEU A N 1
ATOM 1609 C CA . LEU A 1 200 ? -16.550 -10.268 -5.352 1.00 82.44 200 LEU A CA 1
ATOM 1610 C C . LEU A 1 200 ? -15.600 -9.125 -5.735 1.00 82.44 200 LEU A C 1
ATOM 1612 O O . LEU A 1 200 ? -14.793 -9.293 -6.643 1.00 82.44 200 LEU A O 1
ATOM 1616 N N . ALA A 1 201 ? -15.631 -8.003 -5.007 1.00 79.56 201 ALA A N 1
ATOM 1617 C CA . ALA A 1 201 ? -14.747 -6.865 -5.257 1.00 79.56 201 ALA A CA 1
ATOM 1618 C C . ALA A 1 201 ? -13.263 -7.266 -5.204 1.00 79.56 201 ALA A C 1
ATOM 1620 O O . ALA A 1 201 ? -12.514 -6.974 -6.133 1.00 79.56 201 ALA A O 1
ATOM 1621 N N . LYS A 1 202 ? -12.853 -8.025 -4.177 1.00 80.00 202 LYS A N 1
ATOM 1622 C CA . LYS A 1 202 ? -11.475 -8.527 -4.055 1.00 80.00 202 LYS A CA 1
ATOM 1623 C C . LYS A 1 202 ? -11.087 -9.452 -5.215 1.00 80.00 202 LYS A C 1
ATOM 1625 O O . LYS A 1 202 ? -9.951 -9.421 -5.674 1.00 80.00 202 LYS A O 1
ATOM 1630 N N . THR A 1 203 ? -11.997 -10.301 -5.688 1.00 78.94 203 THR A N 1
ATOM 1631 C CA . THR A 1 203 ? -11.735 -11.196 -6.824 1.00 78.94 203 THR A CA 1
ATOM 1632 C C . THR A 1 203 ? -11.626 -10.433 -8.146 1.00 78.94 203 THR A C 1
ATOM 1634 O O . THR A 1 203 ? -10.760 -10.775 -8.952 1.00 78.94 203 THR A O 1
ATOM 1637 N N . LEU A 1 204 ? -12.430 -9.380 -8.338 1.00 78.69 204 LEU A N 1
ATOM 1638 C CA . LEU A 1 204 ? -12.335 -8.477 -9.490 1.00 78.69 204 LEU A CA 1
ATOM 1639 C C . LEU A 1 204 ? -11.015 -7.689 -9.496 1.00 78.69 204 LEU A C 1
ATOM 1641 O O . LEU A 1 204 ? -10.386 -7.580 -10.544 1.00 78.69 204 LEU A O 1
ATOM 1645 N N . GLU A 1 205 ? -10.559 -7.196 -8.338 1.00 73.38 205 GLU A N 1
ATOM 1646 C CA . GLU A 1 205 ? -9.258 -6.516 -8.194 1.00 73.38 205 GLU A CA 1
ATOM 1647 C C . GLU A 1 205 ? -8.071 -7.431 -8.527 1.00 73.38 205 GLU A C 1
ATOM 1649 O O . GLU A 1 205 ? -7.090 -6.989 -9.118 1.00 73.38 205 GLU A O 1
ATOM 1654 N N . LEU A 1 206 ? -8.158 -8.716 -8.170 1.00 76.56 206 LEU A N 1
ATOM 1655 C CA . LEU A 1 206 ? -7.099 -9.701 -8.410 1.00 76.56 206 LEU A CA 1
ATOM 1656 C C . LEU A 1 206 ? -7.022 -10.199 -9.865 1.00 76.56 206 LEU A C 1
ATOM 1658 O O . LEU A 1 206 ? -6.136 -10.997 -10.165 1.00 76.56 206 LEU A O 1
ATOM 1662 N N . GLY A 1 207 ? -7.950 -9.800 -10.745 1.00 73.94 207 GLY A N 1
ATOM 1663 C CA . GLY A 1 207 ? -7.917 -10.149 -12.172 1.00 73.94 207 GLY A CA 1
ATOM 1664 C C . GLY A 1 207 ? -8.016 -11.651 -12.469 1.00 73.94 207 GLY A C 1
ATOM 1665 O O . GLY A 1 207 ? -7.548 -12.111 -13.504 1.00 73.94 207 GLY A O 1
ATOM 1666 N N . ARG A 1 208 ? -8.591 -12.448 -11.558 1.00 74.38 208 ARG A N 1
ATOM 1667 C CA . ARG A 1 208 ? -8.617 -13.921 -11.676 1.00 74.38 208 ARG A CA 1
ATOM 1668 C C . ARG A 1 208 ? -9.701 -14.457 -12.612 1.00 74.38 208 ARG A C 1
ATOM 1670 O O . ARG A 1 208 ? -9.767 -15.666 -12.817 1.00 74.38 208 ARG A O 1
ATOM 1677 N N . TRP A 1 209 ? -10.586 -13.598 -13.111 1.00 80.19 209 TRP A N 1
ATOM 1678 C CA . TRP A 1 209 ? -11.737 -13.979 -13.931 1.00 80.19 209 TRP A CA 1
ATOM 1679 C C . TRP A 1 209 ? -11.584 -13.490 -15.374 1.00 80.19 209 TRP A C 1
ATOM 1681 O O . TRP A 1 209 ? -10.932 -12.471 -15.595 1.00 80.19 209 TRP A O 1
ATOM 1691 N N . PRO A 1 210 ? -12.194 -14.183 -16.355 1.00 83.31 210 PRO A N 1
ATOM 1692 C CA . PRO A 1 210 ? -12.166 -13.760 -17.751 1.00 83.31 210 PRO A CA 1
ATOM 1693 C C . PRO A 1 210 ? -12.697 -12.336 -17.931 1.00 83.31 210 PRO A C 1
ATOM 1695 O O . PRO A 1 210 ? -13.714 -11.968 -17.338 1.00 83.31 210 PRO A O 1
ATOM 1698 N N . GLN A 1 211 ? -12.055 -11.566 -18.809 1.00 76.38 211 GLN A N 1
ATOM 1699 C CA . GLN A 1 211 ? -12.354 -10.144 -18.984 1.00 76.38 211 GLN A CA 1
ATOM 1700 C C . GLN A 1 211 ? -13.814 -9.880 -19.386 1.00 76.38 211 GLN A C 1
ATOM 1702 O O . GLN A 1 211 ? -14.444 -8.985 -18.838 1.00 76.38 211 GLN A O 1
ATOM 1707 N N . ALA A 1 212 ? -14.401 -10.735 -20.230 1.00 81.19 212 ALA A N 1
ATOM 1708 C CA . ALA A 1 212 ? -15.808 -10.626 -20.626 1.00 81.19 212 ALA A CA 1
ATOM 1709 C C . ALA A 1 212 ? -16.784 -10.688 -19.433 1.00 81.19 212 ALA A C 1
ATOM 1711 O O . ALA A 1 212 ? -17.789 -9.978 -19.406 1.00 81.19 212 ALA A O 1
ATOM 1712 N N . LEU A 1 213 ? -16.480 -11.512 -18.424 1.00 79.62 213 LEU A N 1
ATOM 1713 C CA . LEU A 1 213 ? -17.289 -11.613 -17.209 1.00 79.62 213 LEU A CA 1
ATOM 1714 C C . LEU A 1 213 ? -17.099 -10.379 -16.319 1.00 79.62 213 LEU A C 1
ATOM 1716 O O . LEU A 1 213 ? -18.066 -9.855 -15.770 1.00 79.62 213 LEU A O 1
ATOM 1720 N N . VAL A 1 214 ? -15.859 -9.898 -16.199 1.00 78.75 214 VAL A N 1
ATOM 1721 C CA . VAL A 1 214 ? -15.528 -8.677 -15.451 1.00 78.75 214 VAL A CA 1
ATOM 1722 C C . VAL A 1 214 ? -16.243 -7.466 -16.050 1.00 78.75 214 VAL A C 1
ATOM 1724 O O . VAL A 1 214 ? -16.830 -6.679 -15.309 1.00 78.75 214 VAL A O 1
ATOM 1727 N N . ASP A 1 215 ? -16.245 -7.336 -17.374 1.00 79.44 215 ASP A N 1
ATOM 1728 C CA . ASP A 1 215 ? -16.892 -6.231 -18.081 1.00 79.44 215 ASP A CA 1
ATOM 1729 C C . ASP A 1 215 ? -18.419 -6.277 -17.933 1.00 79.44 215 ASP A C 1
ATOM 1731 O O . ASP A 1 215 ? -19.043 -5.252 -17.654 1.00 79.44 215 ASP A O 1
ATOM 1735 N N . GLY A 1 216 ? -19.021 -7.471 -17.995 1.00 82.81 216 GLY A N 1
ATOM 1736 C CA . GLY A 1 216 ? -20.440 -7.659 -17.685 1.00 82.81 216 GLY A CA 1
ATOM 1737 C C . GLY A 1 216 ? -20.788 -7.249 -16.250 1.00 82.81 216 GLY A C 1
ATOM 1738 O O . GLY A 1 216 ? -21.768 -6.541 -16.028 1.00 82.81 216 GLY A O 1
ATOM 1739 N N . LEU A 1 217 ? -19.956 -7.613 -15.270 1.00 83.12 217 LEU A N 1
ATOM 1740 C CA . LEU A 1 217 ? -20.157 -7.248 -13.862 1.00 83.12 217 LEU A CA 1
ATOM 1741 C C . LEU A 1 217 ? -19.991 -5.746 -13.603 1.00 83.12 217 LEU A C 1
ATOM 1743 O O . LEU A 1 217 ? -20.681 -5.196 -12.744 1.00 83.12 217 LEU A O 1
ATOM 1747 N N . ARG A 1 218 ? -19.128 -5.062 -14.364 1.00 76.75 218 ARG A N 1
ATOM 1748 C CA . ARG A 1 218 ? -18.961 -3.602 -14.272 1.00 76.75 218 ARG A CA 1
ATOM 1749 C C . ARG A 1 218 ? -20.244 -2.842 -14.604 1.00 76.75 218 ARG A C 1
ATOM 1751 O O . ARG A 1 218 ? -20.431 -1.763 -14.055 1.00 76.75 218 ARG A O 1
ATOM 1758 N N . SER A 1 219 ? -21.144 -3.403 -15.418 1.00 82.69 219 SER A N 1
ATOM 1759 C CA . SER A 1 219 ? -22.443 -2.774 -15.717 1.00 82.69 219 SER A CA 1
ATOM 1760 C C . SER A 1 219 ? -23.354 -2.627 -14.489 1.00 82.69 219 SER A C 1
ATOM 1762 O O . SER A 1 219 ? -24.184 -1.723 -14.446 1.00 82.69 219 SER A O 1
ATOM 1764 N N . PHE A 1 220 ? -23.156 -3.460 -13.463 1.00 82.00 220 PHE A N 1
ATOM 1765 C CA . PHE A 1 220 ? -23.897 -3.405 -12.199 1.00 82.00 220 PHE A CA 1
ATOM 1766 C C . PHE A 1 220 ? -23.198 -2.554 -11.129 1.00 82.00 220 PHE A C 1
ATOM 1768 O O . PHE A 1 220 ? -23.744 -2.356 -10.044 1.00 82.00 220 PHE A O 1
ATOM 1775 N N . ALA A 1 221 ? -21.978 -2.080 -11.393 1.00 79.31 221 ALA A N 1
ATOM 1776 C CA . ALA A 1 221 ? -21.160 -1.388 -10.410 1.00 79.31 221 ALA A CA 1
ATOM 1777 C C . ALA A 1 221 ? -21.254 0.134 -10.571 1.00 79.31 221 ALA A C 1
ATOM 1779 O O . ALA A 1 221 ? -20.880 0.695 -11.600 1.00 79.31 221 ALA A O 1
ATOM 1780 N N . THR A 1 222 ? -21.652 0.824 -9.503 1.00 78.12 222 THR A N 1
ATOM 1781 C CA . THR A 1 222 ? -21.534 2.284 -9.418 1.00 78.12 222 THR A CA 1
ATOM 1782 C C . THR A 1 222 ? -20.201 2.649 -8.781 1.00 78.12 222 THR A C 1
ATOM 1784 O O . THR A 1 222 ? -19.870 2.181 -7.689 1.00 78.12 222 THR A O 1
ATOM 1787 N N . ARG A 1 223 ? -19.424 3.514 -9.439 1.00 73.38 223 ARG A N 1
ATOM 1788 C CA . ARG A 1 223 ? -18.176 4.025 -8.865 1.00 73.38 223 ARG A CA 1
ATOM 1789 C C . ARG A 1 223 ? -18.503 4.998 -7.731 1.00 73.38 223 ARG A C 1
ATOM 1791 O O . ARG A 1 223 ? -19.029 6.080 -7.967 1.00 73.38 223 ARG A O 1
ATOM 1798 N N . VAL A 1 224 ? -18.154 4.611 -6.508 1.00 75.00 224 VAL A N 1
ATOM 1799 C CA . VAL A 1 224 ? -18.202 5.478 -5.327 1.00 75.00 224 VAL A CA 1
ATOM 1800 C C . VAL A 1 224 ? -16.769 5.795 -4.924 1.00 75.00 224 VAL A C 1
ATOM 1802 O O . VAL A 1 224 ? -15.975 4.890 -4.672 1.00 75.00 224 VAL A O 1
ATOM 1805 N N . ASN A 1 225 ? -16.428 7.080 -4.873 1.00 71.25 225 ASN A N 1
ATOM 1806 C CA . ASN A 1 225 ? -15.115 7.515 -4.413 1.00 71.25 225 ASN A CA 1
ATOM 1807 C C . ASN A 1 225 ? -15.127 7.572 -2.882 1.00 71.25 225 ASN A C 1
ATOM 1809 O O . ASN A 1 225 ? -15.876 8.345 -2.290 1.00 71.25 225 ASN A O 1
ATOM 1813 N N . GLY A 1 226 ? -14.307 6.737 -2.246 1.00 68.62 226 GLY A N 1
ATOM 1814 C CA . GLY A 1 226 ? -14.099 6.742 -0.802 1.00 68.62 226 GLY A CA 1
ATOM 1815 C C . GLY A 1 226 ? -12.676 7.172 -0.471 1.00 68.62 226 GLY A C 1
ATOM 1816 O O . GLY A 1 226 ? -11.725 6.688 -1.081 1.00 68.62 226 GLY A O 1
ATOM 1817 N N . VAL A 1 227 ? -12.517 8.055 0.513 1.00 79.75 227 VAL A N 1
ATOM 1818 C CA . VAL A 1 227 ? -11.202 8.434 1.044 1.00 79.75 227 VAL A CA 1
ATOM 1819 C C . VAL A 1 227 ? -10.949 7.637 2.318 1.00 79.75 227 VAL A C 1
ATOM 1821 O O . VAL A 1 227 ? -11.792 7.599 3.213 1.00 79.75 227 VAL A O 1
ATOM 1824 N N . ARG A 1 228 ? -9.785 6.987 2.411 1.00 81.25 228 ARG A N 1
ATOM 1825 C CA . ARG A 1 228 ? -9.352 6.272 3.616 1.00 81.25 228 ARG A CA 1
ATOM 1826 C C . ARG A 1 228 ? -8.108 6.939 4.181 1.00 81.25 228 ARG A C 1
ATOM 1828 O O . ARG A 1 228 ? -7.100 7.035 3.493 1.00 81.25 228 ARG A O 1
ATOM 1835 N N . VAL A 1 229 ? -8.165 7.314 5.455 1.00 85.19 229 VAL A N 1
ATOM 1836 C CA . VAL A 1 229 ? -7.014 7.837 6.199 1.00 85.19 229 VAL A CA 1
ATOM 1837 C C . VAL A 1 229 ? -6.493 6.746 7.130 1.00 85.19 229 VAL A C 1
ATOM 1839 O O . VAL A 1 229 ? -7.237 6.219 7.960 1.00 85.19 229 VAL A O 1
ATOM 1842 N N . ARG A 1 230 ? -5.211 6.392 6.999 1.00 86.06 230 ARG A N 1
ATOM 1843 C CA . ARG A 1 230 ? -4.530 5.432 7.876 1.00 86.06 230 ARG A CA 1
ATOM 1844 C C . ARG A 1 230 ? -3.399 6.139 8.610 1.00 86.06 230 ARG A C 1
ATOM 1846 O O . ARG A 1 230 ? -2.535 6.727 7.975 1.00 86.06 230 ARG A O 1
ATOM 1853 N N . LEU A 1 231 ? -3.396 6.030 9.936 1.00 85.31 231 LEU A N 1
ATOM 1854 C CA . LEU A 1 231 ? -2.277 6.471 10.760 1.00 85.31 231 LEU A CA 1
ATOM 1855 C C . LEU A 1 231 ? -1.223 5.358 10.803 1.00 85.31 231 LEU A C 1
ATOM 1857 O O . LEU A 1 231 ? -1.551 4.208 11.108 1.00 85.31 231 LEU A O 1
ATOM 1861 N N . ALA A 1 232 ? 0.021 5.700 10.499 1.00 85.50 232 ALA A N 1
ATOM 1862 C CA . ALA A 1 232 ? 1.181 4.828 10.628 1.00 85.50 232 ALA A CA 1
ATOM 1863 C C . ALA A 1 232 ? 2.269 5.567 11.411 1.00 85.50 232 ALA A C 1
ATOM 1865 O O . ALA A 1 232 ? 2.308 6.797 11.411 1.00 85.50 232 ALA A O 1
ATOM 1866 N N . ARG A 1 233 ? 3.137 4.818 12.093 1.00 78.62 233 ARG A N 1
ATOM 1867 C CA . ARG A 1 233 ? 4.330 5.386 12.720 1.00 78.62 233 ARG A CA 1
ATOM 1868 C C . ARG A 1 233 ? 5.425 5.457 11.661 1.00 78.62 233 ARG A C 1
ATOM 1870 O O . ARG A 1 233 ? 5.602 4.491 10.926 1.00 78.62 233 ARG A O 1
ATOM 1877 N N . LEU A 1 234 ? 6.133 6.580 11.586 1.00 73.56 234 LEU A N 1
ATOM 1878 C CA . LEU A 1 234 ? 7.354 6.665 10.791 1.00 73.56 234 LEU A CA 1
ATOM 1879 C C . LEU A 1 234 ? 8.394 5.742 11.438 1.00 73.56 234 LEU A C 1
ATOM 1881 O O . LEU A 1 234 ? 8.686 5.888 12.629 1.00 73.56 234 LEU A O 1
ATOM 1885 N N . GLU A 1 235 ? 8.902 4.769 10.685 1.00 61.12 235 GLU A N 1
ATOM 1886 C CA . GLU A 1 235 ? 10.106 4.053 11.100 1.00 61.12 235 GLU A CA 1
ATOM 1887 C C . GLU A 1 235 ? 11.287 5.026 10.998 1.00 61.12 235 GLU A C 1
ATOM 1889 O O . GLU A 1 235 ? 11.342 5.812 10.045 1.00 61.12 235 GLU A O 1
ATOM 1894 N N . PRO A 1 236 ? 12.197 5.054 11.987 1.00 47.97 236 PRO A N 1
ATOM 1895 C CA . PRO A 1 236 ? 13.414 5.836 11.850 1.00 47.97 236 PRO A CA 1
ATOM 1896 C C . PRO A 1 236 ? 14.150 5.335 10.607 1.00 47.97 236 PRO A C 1
ATOM 1898 O O . PRO A 1 236 ? 14.330 4.132 10.444 1.00 47.97 236 PRO A O 1
ATOM 1901 N N . ALA A 1 237 ? 14.535 6.251 9.718 1.00 47.62 237 ALA A N 1
ATOM 1902 C CA . ALA A 1 237 ? 15.396 5.897 8.602 1.00 47.62 237 ALA A CA 1
ATOM 1903 C C . ALA A 1 237 ? 16.680 5.291 9.181 1.00 47.62 237 ALA A C 1
ATOM 1905 O O . ALA A 1 237 ? 17.390 5.969 9.932 1.00 47.62 237 ALA A O 1
ATOM 1906 N N . ASP A 1 238 ? 16.941 4.019 8.877 1.00 35.69 238 ASP A N 1
ATOM 1907 C CA . ASP A 1 238 ? 18.248 3.416 9.108 1.00 35.69 238 ASP A CA 1
ATOM 1908 C C . ASP A 1 238 ? 19.289 4.325 8.437 1.00 35.69 238 ASP A C 1
ATOM 1910 O O . ASP A 1 238 ? 19.194 4.620 7.241 1.00 35.69 238 ASP A O 1
ATOM 1914 N N . LYS A 1 239 ? 20.197 4.865 9.255 1.00 34.22 239 LYS A N 1
ATOM 1915 C CA . LYS A 1 239 ? 21.300 5.729 8.821 1.00 34.22 239 LYS A CA 1
ATOM 1916 C C . LYS A 1 239 ? 22.351 4.941 8.058 1.00 34.22 239 LYS A C 1
ATOM 1918 O O . LYS A 1 239 ? 22.666 3.818 8.508 1.00 34.22 239 LYS A O 1
#

Nearest PDB structures (foldseek):
  8d3q-assembly1_J  TM=6.268E-01  e=2.294E-01  Halalkalibacterium halodurans C-125
  7mi4-assembly1_A  TM=5.926E-01  e=6.232E+00  Geobacter sulfurreducens PCA
  5n9j-assembly1_G  TM=2.153E-01  e=4.226E+00  Schizosaccharomyces pombe

Mean predicted aligned error: 11.48 Å

Radius of gyration: 30.17 Å; Cα contacts (8 Å, |Δi|>4): 104; chains: 1; bounding box: 66×58×83 Å

Sequence (239 aa):
LPTQQQVDADRQLALYEIGVRHAWPDVREVELVWHYLAHDVELRSRRSTDDLAQVRAGVLELVKVVESDQEFRTAVGTHCGWCPYRAICPAWSHLVATEQLAPQRFAEDAGVQLVDRYAGLKAEQRRIDAELETAHGDLVRFAEQESLERVRGTEHVVMVKHTSALRFPSKDDEARPALERFVKDHGRWDEVSELSLRALAKTLELGRWPQALVDGLR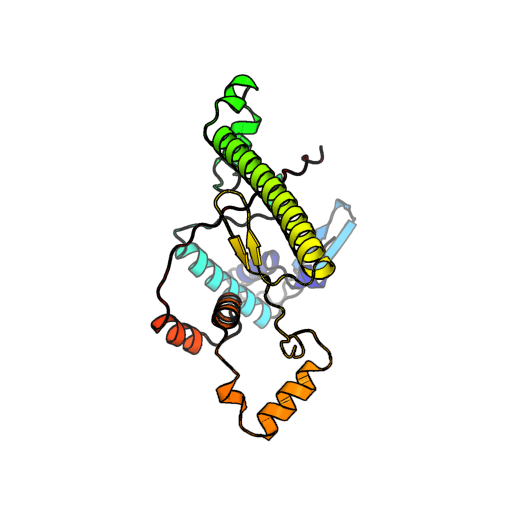SFATRVNGVRVRLARLEPADK

pLDDT: mean 87.99, std 9.18, range [34.22, 96.75]

Secondary structure (DSSP, 8-state):
---HHHHHH-HHHHHHHHHHHHH-TT-----EEEEEGGGTEEEEE---HHHHHHHHHHHHHHHHHHHH-SS------GGGGG-TTTTT-TTTHHHHHHHTS-HHHHHH-HHHHHHHHHHHHHHHHHHHHHHHHHHHHHHHHHHHHTT-SEEE-SS-EEE------PPPP-TT-TTHHHHHHHHHHTT-HHHH----HHHHHHHHHTT-S-HHHHHHHHTT------------PPPPPP-

Solvent-accessible surface area (backbone atoms only — not comparable to full-atom values): 15157 Å² total; per-residue (Å²): 132,81,53,70,69,53,60,68,64,47,61,68,63,52,52,50,50,54,51,48,46,68,76,38,75,85,62,84,80,73,82,41,74,45,77,42,71,96,73,76,43,77,50,77,37,78,75,53,74,64,56,50,50,50,51,51,51,54,49,54,52,50,47,52,51,60,72,69,52,86,75,74,77,86,78,90,56,86,67,58,85,77,43,89,56,38,69,78,31,93,91,34,20,67,60,54,61,48,74,75,42,56,72,71,59,39,67,66,31,68,67,51,48,51,50,52,52,51,52,50,52,52,52,50,49,54,50,53,52,53,52,48,52,50,54,49,52,50,50,51,52,51,27,60,76,70,72,40,52,64,50,77,58,98,88,51,70,51,75,56,79,90,75,90,72,92,82,73,68,49,95,89,35,87,61,25,66,60,52,55,48,54,38,47,78,70,72,48,41,78,82,75,57,76,87,55,64,68,58,50,51,55,45,61,74,66,63,79,61,61,65,73,59,53,58,59,53,49,76,77,56,80,92,75,92,78,88,84,89,81,90,76,82,84,73,79,77,85,126

Foldseek 3Di:
DDDLVCVQLDLPQLVVVVVVCVVPVPDDFDKRWDQPPVVRDIRIYGDDPVRSVVSVVVVVVVVVVVVPDPPPDDDDDPCQVVDPCLCVDPVRVVVVVLVPDDPVVNVVDPVNVVLVVVVVVVVVVVVVVVVVVVVVVVVQVVCVVVVHQWDDDPPDIDGHDDDDDDDDDDPPGPCVVVVCCVCVVVVNCVVPDDDDPVVVVVCLVVVVDDPVVNVVVVVVDDDDDDDDDDDDDDDPPDD